Protein AF-A0A3A5W9V5-F1 (afdb_monomer)

Solvent-accessible surface area (backbone atoms only — not comparable to full-atom values): 16110 Å² total; per-residue (Å²): 143,78,86,82,69,85,85,54,72,68,61,56,49,50,54,50,50,52,53,50,52,45,56,50,58,70,30,69,67,41,47,54,50,48,55,53,51,52,18,69,75,34,73,75,43,46,78,46,36,83,62,49,50,58,52,52,51,49,50,52,50,34,34,76,69,66,77,39,84,76,87,82,71,94,77,59,80,76,58,81,74,62,64,97,42,22,36,37,39,31,24,38,58,63,102,56,61,63,37,44,45,32,51,49,28,46,50,57,50,50,38,72,78,35,76,82,50,43,53,33,37,44,24,34,47,87,75,53,66,63,47,49,75,73,69,33,55,74,47,75,48,82,46,66,93,76,44,84,97,58,54,73,64,63,48,24,52,51,44,16,55,55,48,37,53,49,48,62,48,43,59,30,55,32,38,37,37,24,45,92,67,87,51,68,16,52,53,53,23,55,72,70,47,90,51,84,34,31,37,37,38,38,61,80,72,67,60,92,92,58,80,80,58,66,76,67,55,64,71,31,63,34,37,36,35,42,60,77,40,76,86,72,76,80,75,96,64,92,66,90,54,50,73,46,81,41,72,58,66,58,66,69,52,83,87,73,53,68,56,71,69,59,45,27,63,75,71,74,42,63,94,80,64,129

Sequence (274 aa):
MDEEGPRTGPERREAALRRELWRVRNSASFRLGHHVIEAFRRPWRLLVLPFSLPVVMWGIGMELLGRRPRPMSDSMIQLRGGPARCVVLFPTNGVGFGHFTRMYALARRLRKQDPDLEIVFFTTQPTLHLPYAEGFPTYHLAGPKRMQGMDADAWNAMCQEMLTLVLETHRPQSFVFDGAFPYRGMLDALATIDVPQKVWVRRGMFRKGTSVPVDAIGRFDLIVHPGDAVPHAASEVEHGVEELHVPPMLLIDPEEMWARETARRRLGVPQNAR

Nearest PDB structures (foldseek):
  3ot5-assembly6_B-3  TM=6.457E-01  e=2.946E-04  Listeria monocytogenes EGD-e
  7vza-assembly1_F-4  TM=6.860E-01  e=2.455E-03  Streptomyces kasugaensis
  7ya2-assembly1_A  TM=6.270E-01  e=2.613E-03  Staphylococcus aureus subsp. aureus str. Newman
  1vgv-assembly2_C  TM=6.500E-01  e=1.167E-02  Escherichia coli
  3ot5-assembly5_C-2  TM=4.599E-01  e=9.635E-04  Listeria monocytogenes EGD-e

Foldseek 3Di:
DDDPPDDDPVVVVVVVVVVVVVVQCQDLVNVLVVLVVVCVVPVVSVVCCVPVSVVSVVVVVCVVVVNDPRDDDPPDPQPPDAQPAEEEEEFEDDPDCQSVLLSLLVVVVVCVVPVSYQYEYEYLDPPCVVCVVVPHHYHHDNDPVVDPPDDLVNSLCVLLVVVLVVCSHHVHLEYEHEDAADRPSNLVNCSVRPRNAYEYEHAPDDDPPDDHPLVRVVSHQEYEYEPPHDDDDPPPDDSPHHYYYDYHRGNADPVNDDDPVVVCVVVVHDPPDD

Secondary structure (DSSP, 8-state):
----PPPPHHHHHHHHHHHHHHHHHHSHHHHHHHHHHHHHHSHHHHHHHHHHHHHHHHHHHHHHTTSSPPPPPS-S---S---SSEEEEEE---SSSHHHHHHHHHHHHHHHH-TT-EEEEEES-S-THHHHHTT--EEE---GGGSTT--HHHHHHHHHHHHHHHHHHH--SEEEEESSS--HHHHHHHHHS--SEEEEE--S---TT-PPPHHHHTT-SEEEEETTSPPPP--S-----EEEEE----SS-GGGSPPHHHHHHHHT--TT--

Radius of gyration: 23.74 Å; Cα contacts (8 Å, |Δi|>4): 332; chains: 1; bounding box: 45×61×83 Å

pLDDT: mean 79.74, std 16.88, range [36.0, 98.19]

Mean predicted aligned error: 13.9 Å

Structure (mmCIF, N/CA/C/O backbone):
data_AF-A0A3A5W9V5-F1
#
_entry.id   AF-A0A3A5W9V5-F1
#
loop_
_atom_site.group_PDB
_atom_site.id
_atom_site.type_symbol
_atom_site.label_atom_id
_atom_site.label_alt_id
_atom_site.label_comp_id
_atom_site.label_asym_id
_atom_site.label_entity_id
_atom_site.label_seq_id
_atom_site.pdbx_PDB_ins_code
_atom_site.Cartn_x
_atom_site.Cartn_y
_atom_site.Cartn_z
_atom_site.occupancy
_atom_site.B_iso_or_equiv
_atom_site.auth_seq_id
_atom_site.auth_comp_id
_atom_site.auth_asym_id
_atom_site.auth_atom_id
_atom_site.pdbx_PDB_model_num
ATOM 1 N N . MET A 1 1 ? -0.702 -36.150 -2.920 1.00 38.53 1 MET A N 1
ATOM 2 C CA . MET A 1 1 ? 0.247 -36.230 -1.800 1.00 38.53 1 MET A CA 1
ATOM 3 C C . MET A 1 1 ? 1.616 -36.131 -2.432 1.00 38.53 1 MET A C 1
ATOM 5 O O . MET A 1 1 ? 2.147 -37.150 -2.826 1.00 38.53 1 MET A O 1
ATOM 9 N N . ASP A 1 2 ? 2.089 -34.903 -2.624 1.00 36.22 2 ASP A N 1
ATOM 10 C CA . ASP A 1 2 ? 3.469 -34.593 -2.995 1.00 36.22 2 ASP A CA 1
ATOM 11 C C . ASP A 1 2 ? 3.859 -33.410 -2.105 1.00 36.22 2 ASP A C 1
ATOM 13 O O . ASP A 1 2 ? 3.392 -32.286 -2.296 1.00 36.22 2 ASP A O 1
ATOM 17 N N . GLU A 1 3 ? 4.591 -33.706 -1.033 1.00 43.88 3 GLU A N 1
ATOM 18 C CA . GLU A 1 3 ? 5.200 -32.709 -0.156 1.00 43.88 3 GLU A CA 1
ATOM 19 C C . GLU A 1 3 ? 6.396 -32.087 -0.888 1.00 43.88 3 GLU A C 1
ATOM 21 O O . GLU A 1 3 ? 7.481 -32.667 -0.932 1.00 43.88 3 GLU A O 1
ATOM 26 N N . GLU A 1 4 ? 6.229 -30.894 -1.460 1.00 41.53 4 GLU A N 1
ATOM 27 C CA . GLU A 1 4 ? 7.384 -30.072 -1.832 1.00 41.53 4 GLU A CA 1
ATOM 28 C C . GLU A 1 4 ? 8.005 -29.485 -0.554 1.00 41.53 4 GLU A C 1
ATOM 30 O O . GLU A 1 4 ? 7.491 -28.539 0.046 1.00 41.53 4 GLU A O 1
ATOM 35 N N . GLY A 1 5 ? 9.115 -30.086 -0.116 1.00 46.31 5 GLY A N 1
ATOM 36 C CA . GLY A 1 5 ? 9.935 -29.598 0.992 1.00 46.31 5 GLY A CA 1
ATOM 37 C C . GLY A 1 5 ? 10.564 -28.212 0.737 1.00 46.31 5 GLY A C 1
ATOM 38 O O . GLY A 1 5 ? 10.487 -27.658 -0.361 1.00 46.31 5 GLY A O 1
ATOM 39 N N . PRO A 1 6 ? 11.212 -27.610 1.753 1.00 44.03 6 PRO A N 1
ATOM 40 C CA . PRO A 1 6 ? 11.742 -26.253 1.664 1.00 44.03 6 PRO A CA 1
ATOM 41 C C . PRO A 1 6 ? 12.848 -26.136 0.604 1.00 44.03 6 PRO A C 1
ATOM 43 O O . PRO A 1 6 ? 13.910 -26.749 0.714 1.00 44.03 6 PRO A O 1
ATOM 46 N N . ARG A 1 7 ? 12.606 -25.279 -0.395 1.00 43.03 7 ARG A N 1
ATOM 47 C CA . ARG A 1 7 ? 13.518 -24.962 -1.507 1.00 43.03 7 ARG A CA 1
ATOM 48 C C . ARG A 1 7 ? 14.950 -24.678 -1.039 1.00 43.03 7 ARG A C 1
ATOM 50 O O . ARG A 1 7 ? 15.194 -23.753 -0.249 1.00 43.03 7 ARG A O 1
ATOM 57 N N . THR A 1 8 ? 15.896 -25.461 -1.555 1.00 51.53 8 THR A N 1
ATOM 58 C CA . THR A 1 8 ? 17.320 -25.428 -1.183 1.00 51.53 8 THR A CA 1
ATOM 59 C C . THR A 1 8 ? 18.066 -24.230 -1.805 1.00 51.53 8 THR A C 1
ATOM 61 O O . THR A 1 8 ? 17.594 -23.573 -2.733 1.00 51.53 8 THR A O 1
ATOM 64 N N . GLY A 1 9 ? 19.260 -23.904 -1.286 1.00 40.03 9 GLY A N 1
ATOM 65 C CA . GLY A 1 9 ? 20.112 -22.796 -1.764 1.00 40.03 9 GLY A CA 1
ATOM 66 C C . GLY A 1 9 ? 20.381 -22.721 -3.288 1.00 40.03 9 GLY A C 1
ATOM 67 O O . GLY A 1 9 ? 20.415 -21.604 -3.814 1.00 40.03 9 GLY A O 1
ATOM 68 N N . PRO A 1 10 ? 20.526 -23.844 -4.023 1.00 44.47 10 PRO A N 1
ATOM 69 C CA . PRO A 1 10 ? 20.660 -23.862 -5.484 1.00 44.47 10 PRO A CA 1
ATOM 70 C C . PRO A 1 10 ? 19.482 -23.224 -6.234 1.00 44.47 10 PRO A C 1
ATOM 72 O O . PRO A 1 10 ? 19.707 -22.446 -7.158 1.00 44.47 10 PRO A O 1
ATOM 75 N N . GLU A 1 11 ? 18.244 -23.450 -5.791 1.00 47.28 11 GLU A N 1
ATOM 76 C CA . GLU A 1 11 ? 17.038 -22.892 -6.428 1.00 47.28 11 GLU A CA 1
ATOM 77 C C . GLU A 1 11 ? 16.933 -21.374 -6.215 1.00 47.28 11 GLU A C 1
ATOM 79 O O . GLU A 1 11 ? 16.514 -20.622 -7.098 1.00 47.28 11 GLU A O 1
ATOM 84 N N . ARG A 1 12 ? 17.404 -20.881 -5.060 1.00 45.50 12 ARG A N 1
ATOM 85 C CA . ARG A 1 12 ? 17.505 -19.436 -4.785 1.00 45.50 12 ARG A CA 1
ATOM 86 C C . ARG A 1 12 ? 18.578 -18.767 -5.644 1.00 45.50 12 ARG A C 1
ATOM 88 O O . ARG A 1 12 ? 18.390 -17.632 -6.088 1.00 45.50 12 ARG A O 1
ATOM 95 N N . ARG A 1 13 ? 19.688 -19.469 -5.901 1.00 45.69 13 ARG A N 1
ATOM 96 C CA . ARG A 1 13 ? 20.756 -19.017 -6.802 1.00 45.69 13 ARG A CA 1
ATOM 97 C C . ARG A 1 13 ? 20.277 -18.993 -8.249 1.00 45.69 13 ARG A C 1
ATOM 99 O O . ARG A 1 13 ? 20.561 -18.031 -8.952 1.00 45.69 13 ARG A O 1
ATOM 106 N N . GLU A 1 14 ? 19.499 -19.982 -8.673 1.00 54.78 14 GLU A N 1
ATOM 107 C CA . GLU A 1 14 ? 18.895 -20.003 -10.004 1.00 54.78 14 GLU A CA 1
ATOM 108 C C . GLU A 1 14 ? 17.916 -18.836 -10.206 1.00 54.78 14 GLU A C 1
ATOM 110 O O . GLU A 1 14 ? 17.987 -18.137 -11.216 1.00 54.78 14 GLU A O 1
ATOM 115 N N . ALA A 1 15 ? 17.066 -18.547 -9.217 1.00 51.88 15 ALA A N 1
ATOM 116 C CA . ALA A 1 15 ? 16.175 -17.388 -9.262 1.00 51.88 15 ALA A CA 1
ATOM 117 C C . ALA A 1 15 ? 16.946 -16.052 -9.308 1.00 51.88 15 ALA A C 1
ATOM 119 O O . ALA A 1 15 ? 16.584 -15.143 -10.058 1.00 51.88 15 ALA A O 1
ATOM 120 N N . ALA A 1 16 ? 18.041 -15.923 -8.549 1.00 53.03 16 ALA A N 1
ATOM 121 C CA . ALA A 1 16 ? 18.917 -14.750 -8.604 1.00 53.03 16 ALA A CA 1
ATOM 122 C C . ALA A 1 16 ? 19.601 -14.593 -9.975 1.00 53.03 16 ALA A C 1
ATOM 124 O O . ALA A 1 16 ? 19.571 -13.505 -10.549 1.00 53.03 16 ALA A O 1
ATOM 125 N N . LEU A 1 17 ? 20.125 -15.686 -10.536 1.00 62.09 17 LEU A N 1
ATOM 126 C CA . LEU A 1 17 ? 20.750 -15.709 -11.861 1.00 62.09 17 LEU A CA 1
ATOM 127 C C . LEU A 1 17 ? 19.747 -15.382 -12.974 1.00 62.09 17 LEU A C 1
ATOM 129 O O . LEU A 1 17 ? 20.077 -14.646 -13.900 1.00 62.09 17 LEU A O 1
ATOM 133 N N . ARG A 1 18 ? 18.499 -15.854 -12.873 1.00 61.16 18 ARG A N 1
ATOM 134 C CA . ARG A 1 18 ? 17.431 -15.512 -13.827 1.00 61.16 18 ARG A CA 1
ATOM 135 C C . ARG A 1 18 ? 17.077 -14.017 -13.789 1.00 61.16 18 ARG A C 1
ATOM 137 O O . ARG A 1 18 ? 16.856 -13.432 -14.847 1.00 61.16 18 ARG A O 1
ATOM 144 N N . ARG A 1 19 ? 17.113 -13.373 -12.613 1.00 58.25 19 ARG A N 1
ATOM 145 C CA . ARG A 1 19 ? 16.934 -11.909 -12.468 1.00 58.25 19 ARG A CA 1
ATOM 146 C C . ARG A 1 19 ? 18.102 -11.100 -13.031 1.00 58.25 19 ARG A C 1
ATOM 148 O O . ARG A 1 19 ? 17.894 -10.056 -13.647 1.00 58.25 19 ARG A O 1
ATOM 155 N N . GLU A 1 20 ? 19.335 -11.566 -12.849 1.00 64.06 20 GLU A N 1
ATOM 156 C CA . GLU A 1 20 ? 20.503 -10.932 -13.475 1.00 64.06 20 GLU A CA 1
ATOM 157 C C . GLU A 1 20 ? 20.482 -11.078 -14.994 1.00 64.06 20 GLU A C 1
ATOM 159 O O . GLU A 1 20 ? 20.649 -10.088 -15.704 1.00 64.06 20 GLU A O 1
ATOM 164 N N . LEU A 1 21 ? 20.166 -12.272 -15.500 1.00 69.31 21 LEU A N 1
ATOM 165 C CA . LEU A 1 21 ? 19.967 -12.501 -16.929 1.00 69.31 21 LEU A CA 1
ATOM 166 C C . LEU A 1 21 ? 18.862 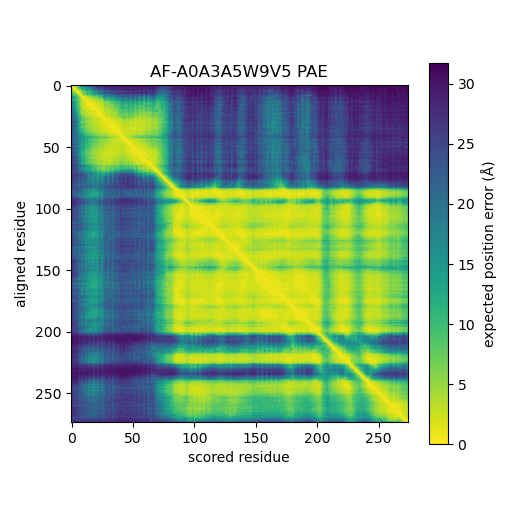-11.608 -17.500 1.00 69.31 21 LEU A C 1
ATOM 168 O O . LEU A 1 21 ? 18.994 -11.146 -18.629 1.00 69.31 21 LEU A O 1
ATOM 172 N N . TRP A 1 22 ? 17.806 -11.318 -16.737 1.00 65.00 22 TRP A N 1
ATOM 173 C CA . TRP A 1 22 ? 16.774 -10.360 -17.138 1.00 65.00 22 TRP A CA 1
ATOM 174 C C . TRP A 1 22 ? 17.310 -8.928 -17.234 1.00 65.00 22 TRP A C 1
ATOM 176 O O . TRP A 1 22 ? 17.152 -8.300 -18.282 1.00 65.00 22 TRP A O 1
ATOM 186 N N . ARG A 1 23 ? 18.001 -8.427 -16.196 1.00 64.06 23 ARG A N 1
ATOM 187 C CA . ARG A 1 23 ? 18.606 -7.079 -16.218 1.00 64.06 23 ARG A CA 1
ATOM 188 C C . ARG A 1 23 ? 19.556 -6.920 -17.401 1.00 64.06 23 ARG A C 1
ATOM 190 O O . ARG A 1 23 ? 19.532 -5.896 -18.079 1.00 64.06 23 ARG A O 1
ATOM 197 N N . VAL A 1 24 ? 20.338 -7.959 -17.688 1.00 75.75 24 VAL A N 1
ATOM 198 C CA . VAL A 1 24 ? 21.223 -7.995 -18.853 1.00 75.75 24 VAL A CA 1
ATOM 199 C C . VAL A 1 24 ? 20.411 -7.996 -20.147 1.00 75.75 24 VAL A C 1
ATOM 201 O O . VAL A 1 24 ? 20.666 -7.154 -21.000 1.00 75.75 24 VAL A O 1
ATOM 204 N N . ARG A 1 25 ? 19.397 -8.858 -20.292 1.00 70.69 25 ARG A N 1
ATOM 205 C CA . ARG A 1 25 ? 18.587 -8.968 -21.521 1.00 70.69 25 ARG A CA 1
ATOM 206 C C . ARG A 1 25 ? 17.763 -7.720 -21.841 1.00 70.69 25 ARG A C 1
ATOM 208 O O . ARG A 1 25 ? 17.545 -7.422 -23.012 1.00 70.69 25 ARG A O 1
ATOM 215 N N . ASN A 1 26 ? 17.346 -6.980 -20.821 1.00 68.56 26 ASN A N 1
ATOM 216 C CA . ASN A 1 26 ? 16.587 -5.740 -20.977 1.00 68.56 26 ASN A CA 1
ATOM 217 C C . ASN A 1 26 ? 17.452 -4.481 -21.003 1.00 68.56 26 ASN A C 1
ATOM 219 O O . ASN A 1 26 ? 16.929 -3.385 -21.217 1.00 68.56 26 ASN A O 1
ATOM 223 N N . SER A 1 27 ? 18.767 -4.618 -20.833 1.00 79.19 27 SER A N 1
ATOM 224 C CA . SER A 1 27 ? 19.685 -3.503 -21.027 1.00 79.19 27 SER A CA 1
ATOM 225 C C . SER A 1 27 ? 19.630 -2.998 -22.473 1.00 79.19 27 SER A C 1
ATOM 227 O O . SER A 1 27 ? 19.456 -3.765 -23.426 1.00 79.19 27 SER A O 1
ATOM 229 N N . ALA A 1 28 ? 19.797 -1.686 -22.640 1.00 79.75 28 ALA A N 1
ATOM 230 C CA . ALA A 1 28 ? 19.842 -1.049 -23.954 1.00 79.75 28 ALA A CA 1
ATOM 231 C C . ALA A 1 28 ? 20.907 -1.692 -24.858 1.00 79.75 28 ALA A C 1
ATOM 233 O O . ALA A 1 28 ? 20.645 -1.983 -26.023 1.00 79.75 28 ALA A O 1
ATOM 234 N N . SER A 1 29 ? 22.082 -1.982 -24.297 1.00 82.88 29 SER A N 1
ATOM 235 C CA . SER A 1 29 ? 23.204 -2.612 -24.993 1.00 82.88 29 SER A CA 1
ATOM 236 C C . SER A 1 29 ? 22.874 -4.020 -25.481 1.00 82.88 29 SER A C 1
ATOM 238 O O . SER A 1 29 ? 23.145 -4.333 -26.639 1.00 82.88 29 SER A O 1
ATOM 240 N N . PHE A 1 30 ? 22.241 -4.858 -24.654 1.00 84.06 30 PHE A N 1
ATOM 241 C CA . PHE A 1 30 ? 21.838 -6.197 -25.082 1.00 84.06 30 PHE A CA 1
ATOM 242 C C . PHE A 1 30 ? 20.749 -6.152 -26.150 1.00 84.06 30 PHE A C 1
ATOM 244 O O . PHE A 1 30 ? 20.846 -6.877 -27.133 1.00 84.06 30 PHE A O 1
ATOM 251 N N . ARG A 1 31 ? 19.729 -5.297 -26.002 1.00 83.00 31 ARG A N 1
ATOM 252 C CA . ARG A 1 31 ? 18.643 -5.183 -26.992 1.00 83.00 31 ARG A CA 1
ATOM 253 C C . ARG A 1 31 ? 19.153 -4.705 -28.348 1.00 83.00 31 ARG A C 1
ATOM 255 O O . ARG A 1 31 ? 18.784 -5.279 -29.370 1.00 83.00 31 ARG A O 1
ATOM 262 N N . LEU A 1 32 ? 20.032 -3.703 -28.357 1.00 87.50 32 LEU A N 1
ATOM 263 C CA . LEU A 1 32 ? 20.681 -3.216 -29.576 1.00 87.50 32 LEU A CA 1
ATOM 264 C C . LEU A 1 32 ? 21.597 -4.280 -30.185 1.00 87.50 32 LEU A C 1
ATOM 266 O O . LEU A 1 32 ? 21.489 -4.574 -31.374 1.00 87.50 32 LEU A O 1
ATOM 270 N N . GLY A 1 33 ? 22.445 -4.908 -29.366 1.00 85.44 33 GLY A N 1
ATOM 271 C CA . GLY A 1 33 ? 23.341 -5.975 -29.806 1.00 85.44 33 GLY A CA 1
ATOM 272 C C . GLY A 1 33 ? 22.582 -7.170 -30.380 1.00 85.44 33 GLY A C 1
ATOM 273 O O . GLY A 1 33 ? 22.904 -7.644 -31.464 1.00 85.44 33 GLY A O 1
ATOM 274 N N . HIS A 1 34 ? 21.518 -7.610 -29.708 1.00 86.50 34 HIS A N 1
ATOM 275 C CA . HIS A 1 34 ? 20.648 -8.684 -30.173 1.00 86.50 34 HIS A CA 1
ATOM 276 C C . HIS A 1 34 ? 19.971 -8.330 -31.503 1.00 86.50 34 HIS A C 1
ATOM 278 O O . HIS A 1 34 ? 19.915 -9.174 -32.393 1.00 86.50 34 HIS A O 1
ATOM 284 N N . HIS A 1 35 ? 19.496 -7.091 -31.676 1.00 86.06 35 HIS A N 1
ATOM 285 C CA . HIS A 1 35 ? 18.882 -6.643 -32.933 1.00 86.06 35 HIS A CA 1
ATOM 286 C C . HIS A 1 35 ? 19.864 -6.702 -34.110 1.00 86.06 35 HIS A C 1
ATOM 288 O O . HIS A 1 35 ? 19.513 -7.183 -35.187 1.00 86.06 35 HIS A O 1
ATOM 294 N N . VAL A 1 36 ? 21.116 -6.291 -33.884 1.00 88.06 36 VAL A N 1
ATOM 295 C CA . VAL A 1 36 ? 22.190 -6.391 -34.882 1.00 88.06 36 VAL A CA 1
ATOM 296 C C . VAL A 1 36 ? 22.528 -7.856 -35.174 1.00 88.06 36 VAL A C 1
ATOM 298 O O . VA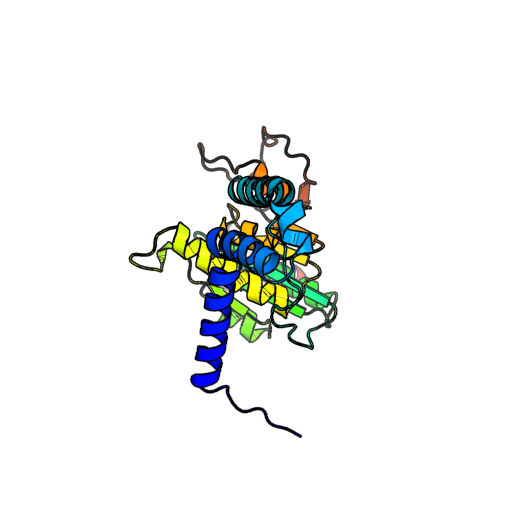L A 1 36 ? 22.518 -8.267 -36.332 1.00 88.06 36 VAL A O 1
ATOM 301 N N . ILE A 1 37 ? 22.761 -8.675 -34.146 1.00 88.31 37 ILE A N 1
ATOM 302 C CA . ILE A 1 37 ? 23.113 -10.098 -34.297 1.00 88.31 37 ILE A CA 1
ATOM 303 C C . ILE A 1 37 ? 22.016 -10.872 -35.041 1.00 88.31 37 ILE A C 1
ATOM 305 O O . ILE A 1 37 ? 22.306 -11.676 -35.926 1.00 88.31 37 ILE A O 1
ATOM 309 N N . GLU A 1 38 ? 20.749 -10.622 -34.721 1.00 85.88 38 GLU A N 1
ATOM 310 C CA . GLU A 1 38 ? 19.616 -11.288 -35.363 1.00 85.88 38 GLU A CA 1
ATOM 311 C C . GLU A 1 38 ? 19.461 -10.862 -36.836 1.00 85.88 38 GLU A C 1
ATOM 313 O O . GLU A 1 38 ? 19.008 -11.654 -37.666 1.00 85.88 38 GLU A O 1
ATOM 318 N N . ALA A 1 39 ? 19.882 -9.640 -37.185 1.00 86.25 39 ALA A N 1
ATOM 319 C CA . ALA A 1 39 ? 19.960 -9.195 -38.574 1.00 86.25 39 ALA A CA 1
ATOM 320 C C . ALA A 1 39 ? 21.084 -9.888 -39.357 1.00 86.25 39 ALA A C 1
ATOM 322 O O . ALA A 1 39 ? 20.898 -10.196 -40.531 1.00 86.25 39 ALA A O 1
ATOM 323 N N . PHE A 1 40 ? 22.203 -10.214 -38.705 1.00 87.25 40 PHE A N 1
ATOM 324 C CA . PHE A 1 40 ? 23.258 -11.041 -39.301 1.00 87.25 40 PHE A CA 1
ATOM 325 C C . PHE A 1 40 ? 22.849 -12.513 -39.449 1.00 87.25 40 PHE A C 1
ATOM 327 O O . PHE A 1 40 ? 23.230 -13.160 -40.420 1.00 87.25 40 PHE A O 1
ATOM 334 N N . ARG A 1 41 ? 22.035 -13.049 -38.528 1.00 87.25 41 ARG A N 1
ATOM 335 C CA . ARG A 1 41 ? 21.508 -14.424 -38.630 1.00 87.25 41 ARG A CA 1
ATOM 3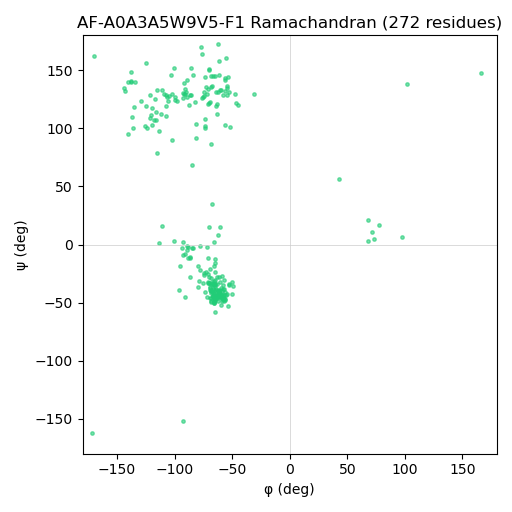36 C C . ARG A 1 41 ? 20.458 -14.602 -39.727 1.00 87.25 41 ARG A C 1
ATOM 338 O O . ARG A 1 41 ? 20.270 -15.717 -40.203 1.00 87.25 41 ARG A O 1
ATOM 345 N N . ARG A 1 42 ? 19.744 -13.538 -40.108 1.00 87.88 42 ARG A N 1
ATOM 346 C CA . ARG A 1 42 ? 18.664 -13.575 -41.107 1.00 87.88 42 ARG A CA 1
ATOM 347 C C . ARG A 1 42 ? 18.956 -12.570 -42.228 1.00 87.88 42 ARG A C 1
ATOM 349 O O . ARG A 1 42 ? 18.646 -11.393 -42.051 1.00 87.88 42 ARG A O 1
ATOM 356 N N . PRO A 1 43 ? 19.470 -13.006 -43.394 1.00 82.50 43 PRO A N 1
ATOM 357 C CA . PRO A 1 43 ? 19.997 -12.116 -44.437 1.00 82.50 43 PRO A CA 1
ATOM 358 C C . PRO A 1 43 ? 19.037 -11.005 -44.890 1.00 82.50 43 PRO A C 1
ATOM 360 O O . PRO A 1 43 ? 19.459 -9.888 -45.168 1.00 82.50 43 PRO A O 1
ATOM 363 N N . TRP A 1 44 ? 17.727 -11.268 -44.905 1.00 86.38 44 TRP A N 1
ATOM 364 C CA . TRP A 1 44 ? 16.715 -10.272 -45.277 1.00 86.38 44 TRP A CA 1
ATOM 365 C C . TRP A 1 44 ? 16.543 -9.148 -44.244 1.00 86.38 44 TRP A C 1
ATOM 367 O O . TRP A 1 44 ? 16.182 -8.030 -44.603 1.00 86.38 44 TRP A O 1
ATOM 377 N N . ARG A 1 45 ? 16.810 -9.408 -42.957 1.00 85.19 45 ARG A N 1
ATOM 378 C CA . ARG A 1 45 ? 16.756 -8.382 -41.904 1.00 85.19 45 ARG A CA 1
ATOM 379 C C . ARG A 1 45 ? 17.930 -7.414 -41.996 1.00 85.19 45 ARG A C 1
ATOM 381 O O . ARG A 1 45 ? 17.785 -6.277 -41.560 1.00 85.19 45 ARG A O 1
ATOM 388 N N . LEU A 1 46 ? 19.042 -7.825 -42.606 1.00 87.69 46 LEU A N 1
ATOM 389 C CA . LEU A 1 46 ? 20.194 -6.962 -42.866 1.00 87.69 46 LEU A CA 1
ATOM 390 C C . LEU A 1 46 ? 19.825 -5.791 -43.793 1.00 87.69 46 LEU A C 1
ATOM 392 O O . LEU A 1 46 ? 20.230 -4.661 -43.540 1.00 87.69 46 LEU A O 1
ATOM 396 N N . LEU A 1 47 ? 18.984 -6.039 -44.804 1.00 88.38 47 LEU A N 1
ATOM 397 C CA . LEU A 1 47 ? 18.493 -5.007 -45.729 1.00 88.38 47 LEU A CA 1
ATOM 398 C C . LEU A 1 47 ? 17.607 -3.962 -45.030 1.00 88.38 47 LEU A C 1
ATOM 400 O O . LEU A 1 47 ? 17.603 -2.794 -45.405 1.00 88.38 47 LEU A O 1
ATOM 404 N N . VAL A 1 48 ? 16.877 -4.373 -43.989 1.00 90.75 48 VAL A N 1
ATOM 405 C CA . VAL A 1 48 ? 15.974 -3.506 -43.207 1.00 90.75 48 VAL A CA 1
ATOM 406 C C . VAL A 1 48 ? 16.683 -2.906 -41.981 1.00 90.75 48 VAL A C 1
ATOM 408 O O . VAL A 1 48 ? 16.147 -2.019 -41.313 1.00 90.75 48 VAL A O 1
ATOM 411 N N . LEU A 1 49 ? 17.903 -3.349 -41.659 1.00 89.94 49 LEU A N 1
ATOM 412 C CA . LEU A 1 49 ? 18.672 -2.877 -40.505 1.00 89.94 49 LEU A CA 1
ATOM 413 C C . LEU A 1 49 ? 18.873 -1.347 -40.489 1.00 89.94 49 LEU A C 1
ATOM 415 O O . LEU A 1 49 ? 18.634 -0.768 -39.427 1.00 89.94 49 LEU A O 1
ATOM 419 N N . PRO A 1 50 ? 19.205 -0.666 -41.611 1.00 90.31 50 PRO A N 1
ATOM 420 C CA . PRO A 1 50 ? 19.395 0.789 -41.625 1.00 90.31 50 PRO A CA 1
ATOM 421 C C . PRO A 1 50 ? 18.161 1.574 -41.169 1.00 90.31 50 PRO A C 1
ATOM 423 O O . PRO A 1 50 ? 18.294 2.665 -40.627 1.00 90.31 50 PRO A O 1
ATOM 426 N N . PHE A 1 51 ? 16.965 1.007 -41.347 1.00 91.88 51 PHE A N 1
ATOM 427 C CA . PHE A 1 51 ? 15.700 1.627 -40.953 1.00 91.88 51 PHE A CA 1
ATOM 428 C C . PHE A 1 51 ? 15.217 1.144 -39.584 1.00 91.88 51 PHE A C 1
ATOM 430 O O . PHE A 1 51 ? 14.716 1.928 -38.781 1.00 91.88 51 PHE A O 1
ATOM 437 N N . SER A 1 52 ? 15.389 -0.143 -39.281 1.00 89.00 52 SER A N 1
ATOM 438 C CA . SER A 1 52 ? 14.921 -0.724 -38.019 1.00 89.00 52 SER A CA 1
ATOM 439 C C . SER A 1 52 ? 15.801 -0.359 -36.821 1.00 89.00 52 SER A C 1
ATOM 441 O O . SER A 1 52 ? 15.277 -0.187 -35.722 1.00 89.00 52 SER A O 1
ATOM 443 N N . LEU A 1 53 ? 17.116 -0.195 -37.005 1.00 90.69 53 LEU A N 1
ATOM 444 C CA . LEU A 1 53 ? 18.034 0.144 -35.916 1.00 90.69 53 LEU A CA 1
ATOM 445 C C . LEU A 1 53 ? 17.760 1.546 -35.327 1.00 90.69 53 LEU A C 1
ATOM 447 O O . LEU A 1 53 ? 17.641 1.633 -34.103 1.00 90.69 53 LEU A O 1
ATOM 451 N N . PRO A 1 54 ? 17.566 2.621 -36.125 1.00 92.19 54 PRO A N 1
ATOM 452 C CA . PRO A 1 54 ? 17.139 3.921 -35.600 1.00 92.19 54 PRO A CA 1
ATOM 453 C C . PRO A 1 54 ? 15.807 3.867 -34.844 1.00 92.19 54 PRO A C 1
ATOM 455 O O . PRO A 1 54 ? 15.667 4.511 -33.808 1.00 92.19 54 PRO A O 1
ATOM 458 N N . VAL A 1 55 ? 14.843 3.068 -35.314 1.00 88.69 55 VAL A N 1
ATOM 459 C CA . VAL A 1 55 ? 13.538 2.909 -34.648 1.00 88.69 55 VAL A CA 1
ATOM 460 C C . VAL A 1 55 ? 13.693 2.253 -33.274 1.00 88.69 55 VAL A C 1
ATOM 462 O O . VAL A 1 55 ? 13.096 2.714 -32.300 1.00 88.69 55 VAL A O 1
ATOM 465 N N . VAL A 1 56 ? 14.521 1.209 -33.168 1.00 86.50 56 VAL A N 1
ATOM 466 C CA . VAL A 1 56 ? 14.814 0.541 -31.889 1.00 86.50 56 VAL A CA 1
ATOM 467 C C . VAL A 1 56 ? 15.583 1.472 -30.946 1.00 86.50 56 VAL A C 1
ATOM 469 O O . VAL A 1 56 ? 15.212 1.587 -29.779 1.00 86.50 56 VAL A O 1
ATOM 472 N N . MET A 1 57 ? 16.596 2.185 -31.449 1.00 88.94 57 MET A N 1
ATOM 473 C CA . MET A 1 57 ? 17.350 3.201 -30.700 1.00 88.94 57 MET A CA 1
ATOM 474 C C . MET A 1 57 ? 16.435 4.298 -30.147 1.00 88.94 57 MET A C 1
ATOM 476 O O . MET A 1 57 ? 16.528 4.650 -28.974 1.00 88.94 57 MET A O 1
ATOM 480 N N . TRP A 1 58 ? 15.520 4.804 -30.975 1.00 89.06 58 TRP A N 1
ATOM 481 C CA . TRP A 1 58 ? 14.544 5.812 -30.576 1.00 89.06 58 TRP A CA 1
ATOM 482 C C . TRP A 1 58 ? 13.573 5.281 -29.522 1.00 89.06 58 TRP A C 1
ATOM 484 O O . TRP A 1 58 ? 13.317 5.953 -28.527 1.00 89.06 58 TRP A O 1
ATOM 494 N N . GLY A 1 59 ? 13.061 4.060 -29.702 1.00 84.69 59 GLY A N 1
ATOM 495 C CA . GLY A 1 59 ? 12.205 3.399 -28.717 1.00 84.69 59 GLY A CA 1
ATOM 496 C C . GLY A 1 59 ? 12.889 3.281 -27.356 1.00 84.69 59 GLY A C 1
ATOM 497 O O . GLY A 1 59 ? 12.326 3.717 -26.356 1.00 84.69 59 GLY A O 1
ATOM 498 N N . ILE A 1 60 ? 14.133 2.795 -27.336 1.00 83.38 60 ILE A N 1
ATOM 499 C CA . ILE A 1 60 ? 14.952 2.696 -26.122 1.00 83.38 60 ILE A CA 1
ATOM 500 C C . ILE A 1 60 ? 15.211 4.086 -25.522 1.00 83.38 60 ILE A C 1
ATOM 502 O O . ILE A 1 60 ? 15.061 4.266 -24.318 1.00 83.38 60 ILE A O 1
ATOM 506 N N . GLY A 1 61 ? 15.535 5.094 -26.337 1.00 84.75 61 GLY A N 1
ATOM 507 C CA . GLY A 1 61 ? 15.714 6.472 -25.869 1.00 84.75 61 GLY A CA 1
ATOM 508 C C . GLY A 1 61 ? 14.455 7.038 -25.207 1.00 84.75 61 GLY A C 1
ATOM 509 O O . GLY A 1 61 ? 14.528 7.626 -24.131 1.00 84.75 61 GLY A O 1
ATOM 510 N N . MET A 1 62 ? 13.285 6.795 -25.798 1.00 83.12 62 MET A N 1
ATOM 511 C CA . MET A 1 62 ? 11.991 7.197 -25.241 1.00 83.12 62 MET A CA 1
ATOM 512 C C . MET A 1 62 ? 11.636 6.435 -23.956 1.00 83.12 62 MET A C 1
ATOM 514 O O . MET A 1 62 ? 11.001 7.013 -23.075 1.00 83.12 62 MET A O 1
ATOM 518 N N . GLU A 1 63 ? 12.061 5.176 -23.821 1.00 81.56 63 GLU A N 1
ATOM 519 C CA . GLU A 1 63 ? 11.954 4.409 -22.573 1.00 81.56 63 GLU A CA 1
ATOM 520 C C . GLU A 1 63 ? 12.875 4.975 -21.475 1.00 81.56 63 GLU A C 1
ATOM 522 O O . GLU A 1 63 ? 12.449 5.099 -20.328 1.00 81.56 63 GLU A O 1
ATOM 527 N N . LEU A 1 64 ? 14.117 5.365 -21.801 1.00 74.62 64 LEU A N 1
ATOM 528 C CA . LEU A 1 64 ? 15.039 6.006 -20.845 1.00 74.62 64 LEU A CA 1
ATOM 529 C C . LEU A 1 64 ? 14.549 7.393 -20.405 1.00 74.62 64 LEU A C 1
ATOM 531 O O . LEU A 1 64 ? 14.737 7.772 -19.254 1.00 74.62 64 LEU A O 1
ATOM 535 N N . LEU A 1 65 ? 13.895 8.126 -21.307 1.00 80.31 65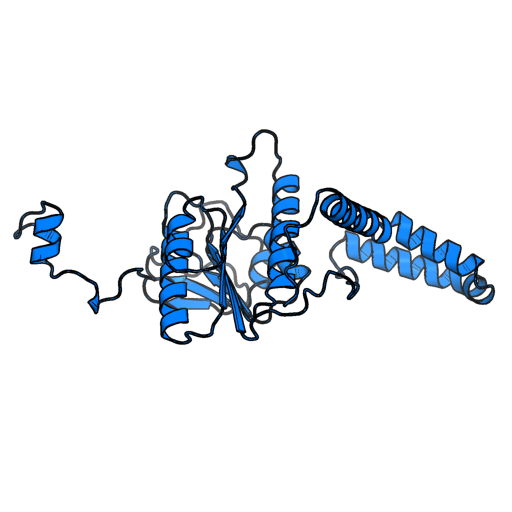 LEU A N 1
ATOM 536 C CA . LEU A 1 65 ? 13.252 9.413 -21.029 1.00 80.31 65 LEU A CA 1
ATOM 537 C C . LEU A 1 65 ? 11.894 9.270 -20.315 1.00 80.31 65 LEU A C 1
ATOM 539 O O . LEU A 1 65 ? 11.244 10.278 -20.048 1.00 80.31 65 LEU A O 1
ATOM 543 N N . GLY A 1 66 ? 11.431 8.041 -20.048 1.00 69.56 66 GLY A N 1
ATOM 544 C CA . GLY A 1 66 ? 10.169 7.769 -19.352 1.00 69.56 66 GLY A CA 1
ATOM 545 C C . GLY A 1 66 ? 8.901 8.072 -20.159 1.00 69.56 66 GLY A C 1
ATOM 546 O O . GLY A 1 66 ? 7.805 8.055 -19.609 1.00 69.56 66 GLY A O 1
ATOM 547 N N . ARG A 1 67 ? 9.023 8.338 -21.465 1.00 73.25 67 ARG A N 1
ATOM 548 C CA . ARG A 1 67 ? 7.897 8.658 -22.362 1.00 73.25 67 ARG A CA 1
ATOM 549 C C . ARG A 1 67 ? 7.224 7.421 -22.962 1.00 73.25 67 ARG A C 1
ATOM 551 O O . ARG A 1 67 ? 6.166 7.543 -23.573 1.00 73.25 67 ARG A O 1
ATOM 558 N N . ARG A 1 68 ? 7.833 6.239 -22.827 1.00 70.06 68 ARG A N 1
ATOM 559 C CA . ARG A 1 68 ? 7.243 4.942 -23.194 1.00 70.06 68 ARG A CA 1
ATOM 560 C C . ARG A 1 68 ? 7.474 3.897 -22.096 1.00 70.06 68 ARG A C 1
ATOM 562 O O . ARG A 1 68 ? 8.576 3.857 -21.549 1.00 70.06 68 ARG A O 1
ATOM 569 N N . PRO A 1 69 ? 6.477 3.042 -21.797 1.00 58.94 69 PRO A N 1
ATOM 570 C CA . PRO A 1 69 ? 6.653 1.924 -20.877 1.00 58.94 69 PRO A CA 1
ATOM 571 C C . PRO A 1 69 ? 7.589 0.873 -21.489 1.00 58.94 69 PRO A C 1
ATOM 573 O O . PRO A 1 69 ? 7.584 0.652 -22.702 1.00 58.94 69 PRO A O 1
ATOM 576 N N . ARG A 1 70 ? 8.405 0.225 -20.651 1.00 61.75 70 ARG A N 1
ATOM 577 C CA . ARG A 1 70 ? 9.282 -0.868 -21.092 1.00 61.75 70 ARG A CA 1
ATOM 578 C C . ARG A 1 70 ? 8.428 -2.084 -21.478 1.00 61.75 70 ARG A C 1
ATOM 580 O O . ARG A 1 70 ? 7.515 -2.418 -20.726 1.00 61.75 70 ARG A O 1
ATOM 587 N N . PRO A 1 71 ? 8.707 -2.762 -22.606 1.00 54.50 71 PRO A N 1
ATOM 588 C CA . PRO A 1 71 ? 7.956 -3.951 -22.994 1.00 54.50 71 PRO A CA 1
ATOM 589 C C . PRO A 1 71 ? 8.140 -5.062 -21.950 1.00 54.50 71 PRO A C 1
ATOM 591 O O . PRO A 1 71 ? 9.263 -5.491 -21.675 1.00 54.50 71 PRO A O 1
ATOM 594 N N . MET A 1 72 ? 7.030 -5.515 -21.367 1.00 51.94 72 MET A N 1
ATOM 595 C CA . MET A 1 72 ? 6.994 -6.614 -20.404 1.00 51.94 72 MET A CA 1
ATOM 596 C C . MET A 1 72 ? 6.902 -7.948 -21.158 1.00 51.94 72 MET A C 1
ATOM 598 O O . MET A 1 72 ? 6.065 -8.106 -22.043 1.00 51.94 72 MET A O 1
ATOM 602 N N . SER A 1 73 ? 7.779 -8.904 -20.837 1.00 44.31 73 SER A N 1
ATOM 603 C CA . SER A 1 73 ? 7.641 -10.294 -21.291 1.00 44.31 73 SER A CA 1
ATOM 604 C C . SER A 1 73 ? 6.880 -11.078 -20.231 1.00 44.31 73 SER A C 1
ATOM 606 O O . SER A 1 73 ? 7.277 -11.066 -19.068 1.00 44.31 73 SER A O 1
ATOM 608 N N . ASP A 1 74 ? 5.861 -11.808 -20.676 1.00 41.38 74 ASP A N 1
ATOM 609 C CA . ASP A 1 74 ? 4.906 -12.674 -19.957 1.00 41.38 74 ASP A CA 1
ATOM 610 C C . ASP A 1 74 ? 5.546 -13.866 -19.197 1.00 41.38 74 ASP A C 1
ATOM 612 O O . ASP A 1 74 ? 4.901 -14.845 -18.835 1.00 41.38 74 ASP A O 1
ATOM 616 N N . SER A 1 75 ? 6.865 -13.825 -18.998 1.00 39.44 75 SER A N 1
ATOM 617 C CA . SER A 1 75 ? 7.690 -14.914 -18.475 1.00 39.44 75 SER A CA 1
ATOM 618 C C . SER A 1 75 ? 8.240 -14.641 -17.074 1.00 39.44 75 SER A C 1
ATOM 620 O O . SER A 1 75 ? 9.203 -15.296 -16.665 1.00 39.44 75 SER A O 1
ATOM 622 N N . MET A 1 76 ? 7.691 -13.662 -16.349 1.00 44.59 76 MET A N 1
ATOM 623 C CA . MET A 1 76 ? 7.864 -13.629 -14.897 1.00 44.59 76 MET A CA 1
ATOM 624 C C . MET A 1 76 ? 7.051 -14.781 -14.304 1.00 44.59 76 MET A C 1
ATOM 626 O O . MET A 1 76 ? 6.114 -15.261 -14.938 1.00 44.59 76 MET A O 1
ATOM 630 N N . ILE A 1 77 ? 7.498 -15.331 -13.176 1.00 46.31 77 ILE A N 1
ATOM 631 C CA . ILE A 1 77 ? 6.956 -16.563 -12.594 1.00 46.31 77 ILE A CA 1
ATOM 632 C C . ILE A 1 77 ? 5.435 -16.403 -12.480 1.00 46.31 77 ILE A C 1
ATOM 634 O O . ILE A 1 77 ? 4.953 -15.754 -11.558 1.00 46.31 77 ILE A O 1
ATOM 638 N N . GLN A 1 78 ? 4.668 -16.994 -13.403 1.00 43.47 78 GLN A N 1
ATOM 639 C CA . GLN A 1 78 ? 3.254 -17.225 -13.170 1.00 43.47 78 GLN A CA 1
ATOM 640 C C . GLN A 1 78 ? 3.220 -18.277 -12.070 1.00 43.47 78 GLN A C 1
ATOM 642 O O . GLN A 1 78 ? 3.231 -19.478 -12.346 1.00 43.47 78 GLN A O 1
ATOM 647 N N . LEU A 1 79 ? 3.274 -17.827 -10.815 1.00 47.69 79 LEU A N 1
ATOM 648 C CA . LEU A 1 79 ? 2.891 -18.647 -9.683 1.00 47.69 79 LEU A CA 1
ATOM 649 C C . LEU A 1 79 ? 1.454 -19.068 -10.001 1.00 47.69 79 LEU A C 1
ATOM 651 O O . LEU A 1 79 ? 0.535 -18.254 -10.038 1.00 47.69 79 LEU A O 1
ATOM 655 N N . ARG A 1 80 ? 1.299 -20.316 -10.448 1.00 39.59 80 ARG A N 1
ATOM 656 C CA . ARG A 1 80 ? -0.006 -20.883 -10.762 1.00 39.59 80 ARG A CA 1
ATOM 657 C C . ARG A 1 80 ? -0.716 -21.085 -9.431 1.00 39.59 80 ARG A C 1
ATOM 659 O O . ARG A 1 80 ? -0.220 -21.832 -8.595 1.00 39.59 80 ARG A O 1
ATOM 666 N N . GLY A 1 81 ? -1.871 -20.448 -9.277 1.00 51.31 81 GLY A N 1
ATOM 667 C CA . GLY A 1 81 ? -2.641 -20.465 -8.036 1.00 51.31 81 GLY A CA 1
ATOM 668 C C . GLY A 1 81 ? -2.468 -19.177 -7.231 1.00 51.31 81 GLY A C 1
ATOM 669 O O . GLY A 1 81 ? -1.379 -18.625 -7.138 1.00 51.31 81 GLY A O 1
ATOM 670 N N . GLY A 1 82 ? -3.588 -18.709 -6.694 1.00 51.09 82 GLY A N 1
ATOM 671 C CA . GLY A 1 82 ? -3.773 -17.463 -5.957 1.00 51.09 82 GLY A CA 1
ATOM 672 C C . GLY A 1 82 ? -5.284 -17.210 -5.847 1.00 51.09 82 GLY A C 1
ATOM 673 O O . GLY A 1 82 ? -6.021 -17.657 -6.736 1.00 51.09 82 GLY A O 1
ATOM 674 N N . PRO A 1 83 ? -5.788 -16.594 -4.771 1.00 56.38 83 PRO A N 1
ATOM 675 C CA . PRO A 1 83 ? -7.211 -16.295 -4.630 1.00 56.38 83 PRO A CA 1
ATOM 676 C C . PRO A 1 83 ? -7.718 -15.458 -5.805 1.00 56.38 83 PRO A C 1
ATOM 678 O O . PRO A 1 83 ? -7.039 -14.554 -6.280 1.00 56.38 83 PRO A O 1
ATOM 681 N N . ALA A 1 84 ? -8.936 -15.737 -6.277 1.00 66.69 84 ALA A N 1
ATOM 682 C CA . ALA A 1 84 ? -9.532 -14.982 -7.382 1.00 66.69 84 ALA A CA 1
ATOM 683 C C . ALA A 1 84 ? -9.798 -13.505 -7.022 1.00 66.69 84 ALA A C 1
ATOM 685 O O . ALA A 1 84 ? -10.046 -12.692 -7.910 1.00 66.69 84 ALA A O 1
ATOM 686 N N . ARG A 1 85 ? -9.788 -13.178 -5.722 1.00 87.44 85 ARG A N 1
ATOM 687 C CA . ARG A 1 85 ? -10.122 -11.870 -5.156 1.00 87.44 85 ARG A CA 1
ATOM 688 C C . ARG A 1 85 ? -9.109 -11.517 -4.074 1.00 87.44 85 ARG A C 1
ATOM 690 O O . ARG A 1 85 ? -9.108 -12.130 -3.008 1.00 87.44 85 ARG A O 1
ATOM 697 N N . CYS A 1 86 ? -8.263 -10.531 -4.352 1.00 93.00 86 CYS A N 1
ATOM 698 C CA . CYS A 1 86 ? -7.201 -10.110 -3.443 1.00 93.00 86 CYS A CA 1
ATOM 699 C C . CYS A 1 86 ? -7.083 -8.583 -3.372 1.00 93.00 86 CYS A C 1
ATOM 701 O O . CYS A 1 86 ? -7.187 -7.890 -4.388 1.00 93.00 86 CYS A O 1
ATOM 703 N N . VAL A 1 87 ? -6.841 -8.054 -2.173 1.00 97.00 87 VAL A N 1
ATOM 704 C CA . VAL A 1 87 ? -6.513 -6.646 -1.925 1.00 97.00 87 VAL A CA 1
ATOM 705 C C . VAL A 1 87 ? -5.162 -6.558 -1.230 1.00 97.00 87 VAL A C 1
ATOM 707 O O . VAL A 1 87 ? -4.946 -7.164 -0.181 1.00 97.00 87 VAL A O 1
ATOM 710 N N . VAL A 1 88 ? -4.266 -5.739 -1.780 1.00 97.88 88 VAL A N 1
ATOM 711 C CA . VAL A 1 88 ? -2.985 -5.419 -1.141 1.00 97.88 88 VAL A CA 1
ATOM 712 C C . VAL A 1 88 ? -3.102 -4.084 -0.411 1.00 97.88 88 VAL A C 1
ATOM 714 O O . VAL A 1 88 ? -3.415 -3.055 -1.010 1.00 97.88 88 VAL A O 1
ATOM 717 N N . LEU A 1 89 ? -2.814 -4.093 0.888 1.00 98.19 89 LEU A N 1
ATOM 718 C CA . LEU A 1 89 ? -2.777 -2.919 1.753 1.00 98.19 89 LEU A CA 1
ATOM 719 C C . LEU A 1 89 ? -1.326 -2.549 2.064 1.00 98.19 89 LEU A C 1
ATOM 721 O O . LEU A 1 89 ? -0.583 -3.346 2.642 1.00 98.19 89 LEU A O 1
ATOM 725 N N . PHE A 1 90 ? -0.938 -1.315 1.749 1.00 97.50 90 PHE A N 1
ATOM 726 C CA . PHE A 1 90 ? 0.379 -0.760 2.035 1.00 97.50 90 PHE A CA 1
ATOM 727 C C . PHE A 1 90 ? 0.331 0.405 3.034 1.00 97.50 90 PHE A C 1
ATOM 729 O O . PHE A 1 90 ? 0.479 1.567 2.648 1.00 97.50 90 PHE A O 1
ATOM 736 N N . PRO A 1 91 ? 0.205 0.122 4.348 1.00 95.50 91 PRO A N 1
ATOM 737 C CA . PRO A 1 91 ? 0.446 1.121 5.380 1.00 95.50 91 PRO A CA 1
ATOM 738 C C . PRO A 1 91 ? 1.943 1.393 5.564 1.00 95.50 91 PRO A C 1
ATOM 740 O O . PRO A 1 91 ? 2.750 0.477 5.767 1.00 95.50 91 PRO A O 1
ATOM 743 N N . THR A 1 92 ? 2.308 2.671 5.576 1.00 92.38 92 THR A N 1
ATOM 744 C CA . THR A 1 92 ? 3.674 3.127 5.867 1.00 92.38 92 THR A CA 1
ATOM 745 C C . THR A 1 92 ? 3.937 3.286 7.364 1.00 92.38 92 THR A C 1
ATOM 747 O O . THR A 1 92 ? 3.044 3.578 8.160 1.00 92.38 92 THR A O 1
ATOM 750 N N . ASN A 1 93 ? 5.195 3.128 7.767 1.00 86.00 93 ASN A N 1
ATOM 751 C CA . ASN A 1 93 ? 5.658 3.453 9.107 1.00 86.00 93 ASN A CA 1
ATOM 752 C C . ASN A 1 93 ? 5.932 4.958 9.215 1.00 86.00 93 ASN A C 1
ATOM 754 O O . ASN A 1 93 ? 6.931 5.463 8.693 1.00 86.00 93 ASN A O 1
ATOM 758 N N . GLY A 1 94 ? 5.009 5.671 9.859 1.00 74.75 94 GLY A N 1
ATOM 759 C CA . GLY A 1 94 ? 5.123 7.100 10.140 1.00 74.75 94 GLY A CA 1
ATOM 760 C C . GLY A 1 94 ? 5.732 7.380 11.517 1.00 74.75 94 GLY A C 1
ATOM 761 O O . GLY A 1 94 ? 6.476 6.585 12.076 1.00 74.75 94 GLY A O 1
ATOM 762 N N . VAL A 1 95 ? 5.373 8.523 12.107 1.00 71.00 95 VAL A N 1
ATOM 763 C CA . VAL A 1 95 ? 5.751 8.884 13.492 1.00 71.00 95 VAL A CA 1
ATOM 764 C C . VAL A 1 95 ? 5.010 8.067 14.565 1.00 71.00 95 VAL A C 1
ATOM 766 O O . VAL A 1 95 ? 5.260 8.238 15.753 1.00 71.00 95 VAL A O 1
ATOM 769 N N . GLY A 1 96 ? 4.096 7.182 14.164 1.00 77.44 96 GLY A N 1
ATOM 770 C CA . GLY A 1 96 ? 3.304 6.348 15.061 1.00 77.44 96 GLY A CA 1
ATOM 771 C C . GLY A 1 96 ? 2.495 5.298 14.301 1.00 77.44 96 GLY A C 1
ATOM 772 O O . GLY A 1 96 ? 2.748 5.022 13.131 1.00 77.44 96 GLY A O 1
ATOM 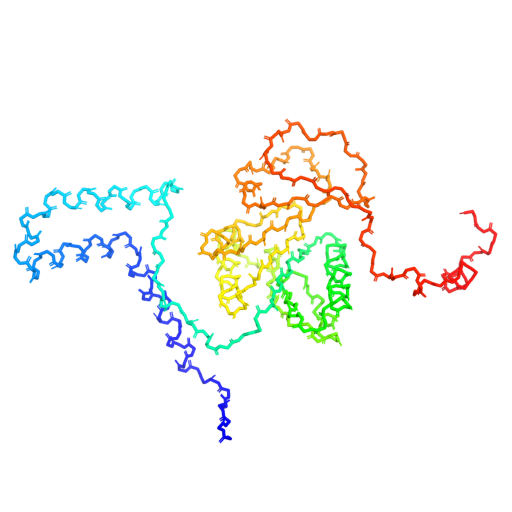773 N N . PHE A 1 97 ? 1.483 4.739 14.964 1.00 84.31 97 PHE A N 1
ATOM 774 C CA . PHE A 1 97 ? 0.696 3.611 14.453 1.00 84.31 97 PHE A CA 1
ATOM 775 C C . PHE A 1 97 ? -0.465 3.976 13.523 1.00 84.31 97 PHE A C 1
ATOM 777 O O . PHE A 1 97 ? -1.108 3.074 13.005 1.00 84.31 97 PHE A O 1
ATOM 784 N N . GLY A 1 98 ? -0.724 5.265 13.280 1.00 87.75 98 GLY A N 1
ATOM 785 C CA . GLY A 1 98 ? -1.945 5.735 12.611 1.00 87.75 98 GLY A CA 1
ATOM 786 C C . GLY A 1 98 ? -2.229 5.086 11.250 1.00 87.75 98 GLY A C 1
ATOM 787 O O . GLY A 1 98 ? -3.315 4.545 11.058 1.00 87.75 98 GLY A O 1
ATOM 788 N N . HIS A 1 99 ? -1.255 5.099 10.329 1.00 91.62 99 HIS A N 1
ATOM 789 C CA . HIS A 1 99 ? -1.399 4.477 9.001 1.00 91.62 99 HIS A CA 1
ATOM 790 C C . HIS A 1 99 ? -1.701 2.978 9.119 1.00 91.62 99 HIS A C 1
ATOM 792 O O . HIS A 1 99 ? -2.637 2.460 8.514 1.00 91.62 99 HIS A O 1
ATOM 798 N N . PHE A 1 100 ? -0.944 2.287 9.975 1.00 92.88 100 PHE A N 1
ATOM 799 C CA . PHE A 1 100 ? -1.131 0.864 10.219 1.00 92.88 100 PHE A CA 1
ATOM 800 C C . PHE A 1 100 ? -2.515 0.560 10.803 1.00 92.88 100 PHE A C 1
ATOM 802 O O . PHE A 1 100 ? -3.227 -0.289 10.278 1.00 92.88 100 PHE A O 1
ATOM 809 N N . THR A 1 101 ? -2.937 1.283 11.843 1.00 92.06 101 THR A N 1
ATOM 810 C CA . THR A 1 101 ? -4.233 1.066 12.498 1.00 92.06 101 THR A CA 1
ATOM 811 C C . THR A 1 101 ? -5.410 1.329 11.572 1.00 92.06 101 THR A C 1
ATOM 813 O O . THR A 1 101 ? -6.404 0.621 11.676 1.00 92.06 101 THR A O 1
ATOM 816 N N . ARG A 1 102 ? -5.307 2.295 10.648 1.00 92.56 102 ARG A N 1
ATOM 817 C CA . ARG A 1 102 ? -6.359 2.548 9.654 1.00 92.56 102 ARG A CA 1
ATOM 818 C C . ARG A 1 102 ? -6.461 1.429 8.630 1.00 92.56 102 ARG A C 1
ATOM 820 O O . ARG A 1 102 ? -7.562 0.963 8.358 1.00 92.56 102 ARG A O 1
ATOM 827 N N . MET A 1 103 ? -5.334 0.968 8.090 1.00 95.19 103 MET A N 1
ATOM 828 C CA . MET A 1 103 ? -5.340 -0.158 7.149 1.00 95.19 103 MET A CA 1
ATOM 829 C C . MET A 1 103 ? -5.770 -1.456 7.824 1.00 95.19 103 MET A C 1
ATOM 831 O O . MET A 1 103 ? -6.496 -2.246 7.236 1.00 95.19 103 MET A O 1
ATOM 835 N N . TYR A 1 104 ? -5.419 -1.639 9.093 1.00 94.88 104 TYR A N 1
ATOM 836 C CA . TYR A 1 104 ? -5.908 -2.754 9.889 1.00 94.88 104 TYR A CA 1
ATOM 837 C C . TYR A 1 104 ? -7.421 -2.663 10.150 1.00 94.88 104 TYR A C 1
ATOM 839 O O . TYR A 1 104 ? -8.141 -3.643 9.978 1.00 94.88 104 TYR A O 1
ATOM 847 N N . ALA A 1 105 ? -7.936 -1.469 10.458 1.00 94.06 105 ALA A N 1
ATOM 848 C CA . ALA A 1 105 ? -9.370 -1.211 10.578 1.00 94.06 105 ALA A CA 1
ATOM 849 C C . ALA A 1 105 ? -10.138 -1.490 9.275 1.00 94.06 105 ALA A C 1
ATOM 851 O O . ALA A 1 105 ? -11.257 -2.006 9.316 1.00 94.06 105 ALA A O 1
ATOM 852 N N . LEU A 1 106 ? -9.539 -1.137 8.133 1.00 95.50 106 LEU A N 1
ATOM 853 C CA . LEU A 1 106 ? -10.069 -1.425 6.805 1.00 95.50 106 LEU A CA 1
ATOM 854 C C . LEU A 1 106 ? -10.078 -2.934 6.544 1.00 95.50 106 LEU A C 1
ATOM 856 O O . LEU A 1 106 ? -11.120 -3.470 6.186 1.00 95.50 106 LEU A O 1
ATOM 860 N N . ALA A 1 107 ? -8.966 -3.627 6.802 1.00 96.31 107 ALA A N 1
ATOM 861 C CA . ALA A 1 107 ? -8.848 -5.074 6.626 1.00 96.31 107 ALA A CA 1
ATOM 862 C C . ALA A 1 107 ? -9.907 -5.854 7.416 1.00 96.31 107 ALA A C 1
ATOM 864 O O . ALA A 1 107 ? -10.584 -6.716 6.858 1.00 96.31 107 ALA A O 1
ATOM 865 N N . ARG A 1 108 ? -10.109 -5.512 8.698 1.00 94.38 108 ARG A N 1
ATOM 866 C CA . ARG A 1 108 ? -11.143 -6.138 9.543 1.00 94.38 108 ARG A CA 1
ATOM 867 C C . ARG A 1 108 ? -12.540 -6.001 8.931 1.00 94.38 108 ARG A C 1
ATOM 869 O O . ARG A 1 108 ? -13.301 -6.965 8.913 1.00 94.38 108 ARG A O 1
ATOM 876 N N . ARG A 1 1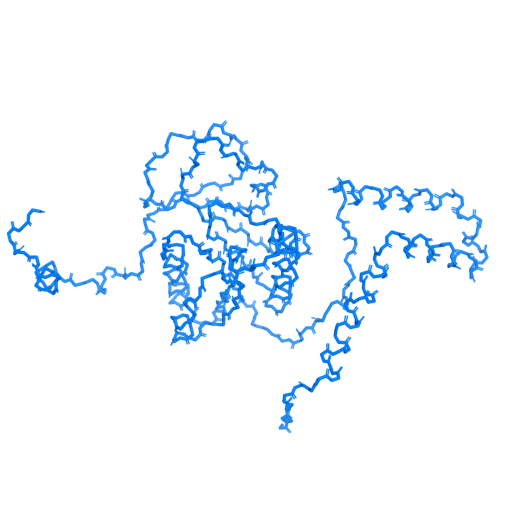09 ? -12.874 -4.816 8.409 1.00 94.19 109 ARG A N 1
ATOM 877 C CA . ARG A 1 109 ? -14.188 -4.539 7.805 1.00 94.19 109 ARG A CA 1
ATOM 878 C C . ARG A 1 109 ? -14.360 -5.193 6.442 1.00 94.19 109 ARG A C 1
ATOM 880 O O . ARG A 1 109 ? -15.425 -5.747 6.196 1.00 94.19 109 ARG A O 1
ATOM 887 N N . LEU A 1 110 ? -13.322 -5.182 5.608 1.00 95.19 110 LEU A N 1
ATOM 888 C CA . LEU A 1 110 ? -13.316 -5.894 4.332 1.00 95.19 110 LEU A CA 1
ATOM 889 C C . LEU A 1 110 ? -13.559 -7.389 4.548 1.00 95.19 110 LEU A C 1
ATOM 891 O O . LEU A 1 110 ? -14.463 -7.941 3.936 1.00 95.19 110 LEU A O 1
ATOM 895 N N . ARG A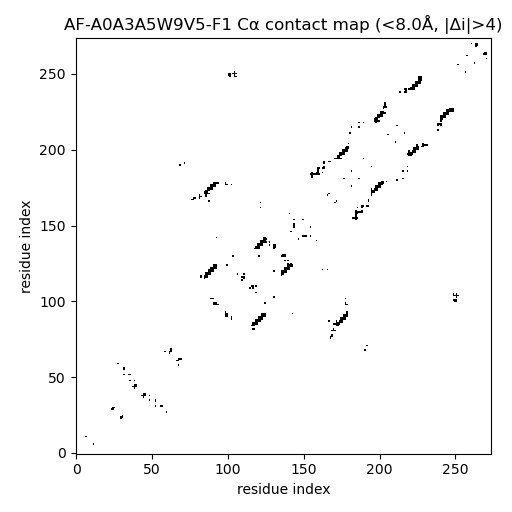 1 111 ? -12.860 -8.015 5.503 1.00 94.25 111 ARG A N 1
ATOM 896 C CA . ARG A 1 111 ? -13.070 -9.432 5.831 1.00 94.25 111 ARG A CA 1
ATOM 897 C C . ARG A 1 111 ? -14.451 -9.727 6.418 1.00 94.25 111 ARG A C 1
ATOM 899 O O . ARG A 1 111 ? -15.013 -10.786 6.171 1.00 94.25 111 ARG A O 1
ATOM 906 N N . LYS A 1 112 ? -15.012 -8.805 7.207 1.00 93.19 112 LYS A N 1
ATOM 907 C CA . LYS A 1 112 ? -16.383 -8.940 7.726 1.00 93.19 112 LYS A CA 1
ATOM 908 C C . LYS A 1 112 ? -17.423 -8.899 6.600 1.00 93.19 112 LYS A C 1
ATOM 910 O O . LYS A 1 112 ? -18.450 -9.557 6.713 1.00 93.19 112 LYS A O 1
ATOM 915 N N . GLN A 1 113 ? -17.173 -8.114 5.552 1.00 94.38 113 GLN A N 1
ATOM 916 C CA . GLN A 1 113 ? -18.049 -8.013 4.382 1.00 94.38 113 GLN A CA 1
ATOM 917 C C . GLN A 1 113 ? -17.854 -9.174 3.402 1.00 94.38 113 GLN A C 1
ATOM 919 O O . GLN A 1 113 ? -18.826 -9.639 2.815 1.00 94.38 113 GLN A O 1
ATOM 924 N N . ASP A 1 114 ? -16.617 -9.634 3.240 1.00 94.25 114 ASP A N 1
ATOM 925 C CA . ASP A 1 114 ? -16.235 -10.697 2.320 1.00 94.25 114 ASP A CA 1
ATOM 926 C C . ASP A 1 114 ? -15.175 -11.608 2.969 1.00 94.25 114 ASP A C 1
ATOM 928 O O . ASP A 1 114 ? -13.982 -11.288 2.944 1.00 94.25 114 ASP A O 1
ATOM 932 N N . PRO A 1 115 ? -15.597 -12.726 3.590 1.00 92.69 115 PRO A N 1
ATOM 933 C CA . PRO A 1 115 ? -14.690 -13.653 4.267 1.00 92.69 115 PRO A CA 1
ATOM 934 C C . PRO A 1 115 ? -13.697 -14.364 3.342 1.00 92.69 115 PRO A C 1
ATOM 936 O O . PRO A 1 115 ? -12.640 -14.781 3.814 1.00 92.69 115 PRO A O 1
ATOM 939 N N . ASP A 1 116 ? -14.027 -14.487 2.053 1.00 91.81 116 ASP A N 1
ATOM 940 C CA . ASP A 1 116 ? -13.199 -15.164 1.049 1.00 91.81 116 ASP A CA 1
ATOM 941 C C . ASP A 1 116 ? -12.195 -14.208 0.380 1.00 91.81 116 ASP A C 1
ATOM 943 O O . ASP A 1 116 ? -11.359 -14.636 -0.422 1.00 91.81 116 ASP A O 1
ATOM 947 N N . LEU A 1 117 ? -12.260 -12.909 0.700 1.00 93.75 117 LEU A N 1
ATOM 948 C CA . LEU A 1 117 ? -11.320 -11.914 0.204 1.00 93.75 117 LEU A CA 1
ATOM 949 C C . LEU A 1 117 ? -9.942 -12.122 0.829 1.00 93.75 117 LEU A C 1
ATOM 951 O O . LEU A 1 117 ? -9.763 -11.999 2.045 1.00 93.75 117 LEU A O 1
ATOM 955 N N . GLU A 1 118 ? -8.932 -12.333 -0.009 1.00 94.38 118 GLU A N 1
ATOM 956 C CA . GLU A 1 118 ? -7.557 -12.309 0.464 1.00 94.38 118 GLU A CA 1
ATOM 957 C C . GLU A 1 118 ? -7.117 -10.867 0.724 1.00 94.38 118 GLU A C 1
ATOM 959 O O . GLU A 1 118 ? -7.237 -9.987 -0.130 1.00 94.38 118 GLU A O 1
ATOM 964 N N . ILE A 1 119 ? -6.596 -10.617 1.924 1.00 97.12 119 ILE A N 1
ATOM 965 C CA . ILE A 1 119 ? -6.114 -9.298 2.328 1.00 97.12 119 ILE A CA 1
ATOM 966 C C . ILE A 1 119 ? -4.645 -9.424 2.706 1.00 97.12 119 ILE A C 1
ATOM 968 O O . ILE A 1 119 ? -4.302 -9.982 3.750 1.00 97.12 119 ILE A O 1
ATOM 972 N N . VAL A 1 120 ? -3.784 -8.879 1.853 1.00 96.81 120 VAL A N 1
ATOM 973 C CA . VAL A 1 120 ? -2.329 -8.959 1.984 1.00 96.81 120 VAL A CA 1
ATOM 974 C C . VAL A 1 120 ? -1.787 -7.627 2.474 1.00 96.81 120 VAL A C 1
ATOM 976 O O . VAL A 1 120 ? -2.029 -6.583 1.875 1.00 96.81 120 VAL A O 1
ATOM 979 N N . PHE A 1 121 ? -0.989 -7.648 3.534 1.00 98.00 121 PHE A N 1
ATOM 980 C CA . PHE A 1 121 ? -0.249 -6.477 3.984 1.00 98.00 121 PHE A CA 1
ATOM 981 C C . PHE A 1 121 ? 1.139 -6.450 3.348 1.00 98.00 121 PHE A C 1
ATOM 983 O O . PHE A 1 121 ? 1.906 -7.401 3.460 1.00 98.00 121 PHE A O 1
ATOM 990 N N . PHE A 1 122 ? 1.507 -5.323 2.753 1.00 97.62 122 PHE A N 1
ATOM 991 C CA . PHE A 1 122 ? 2.886 -4.995 2.406 1.00 97.62 122 PHE A CA 1
ATOM 992 C C . PHE A 1 122 ? 3.268 -3.746 3.188 1.00 97.62 122 PHE A C 1
ATOM 994 O O . PHE A 1 122 ? 2.744 -2.682 2.912 1.00 97.62 122 PHE A O 1
ATOM 1001 N N . THR A 1 123 ? 4.107 -3.824 4.217 1.00 96.12 123 THR A N 1
ATOM 1002 C CA . THR A 1 123 ? 4.249 -2.699 5.155 1.00 96.12 123 THR A CA 1
ATOM 1003 C C . THR A 1 123 ? 5.682 -2.411 5.560 1.00 96.12 123 THR A C 1
ATOM 1005 O O . THR A 1 123 ? 6.507 -3.311 5.716 1.00 96.12 123 THR A O 1
ATOM 1008 N N . THR A 1 124 ? 5.961 -1.131 5.819 1.00 94.50 124 THR A N 1
ATOM 1009 C CA . THR A 1 124 ? 7.197 -0.714 6.489 1.00 94.50 124 THR A CA 1
ATOM 1010 C C . THR A 1 124 ? 7.095 -0.692 8.016 1.00 94.50 124 THR A C 1
ATOM 1012 O O . THR A 1 124 ? 8.085 -0.412 8.703 1.00 94.50 124 THR A O 1
ATOM 1015 N N . GLN A 1 125 ? 5.919 -1.009 8.575 1.00 91.75 125 GLN A N 1
ATOM 1016 C CA . GLN A 1 125 ? 5.683 -1.119 10.015 1.00 91.75 125 GLN A CA 1
ATOM 1017 C C . GLN A 1 125 ? 6.266 -2.441 10.550 1.00 91.75 125 GLN A C 1
ATOM 1019 O O . GLN A 1 125 ? 5.908 -3.497 10.037 1.00 91.75 125 GLN A O 1
ATOM 1024 N N . PRO A 1 126 ? 7.132 -2.435 11.584 1.00 90.06 126 PRO A N 1
ATOM 1025 C CA . PRO A 1 126 ? 7.703 -3.663 12.159 1.00 90.06 126 PRO A CA 1
ATOM 1026 C C . PRO A 1 126 ? 6.713 -4.530 12.957 1.00 90.06 126 PRO A C 1
ATOM 1028 O O . PRO A 1 126 ? 7.033 -5.654 13.333 1.00 90.06 126 PRO A O 1
ATOM 1031 N N . THR A 1 127 ? 5.523 -4.025 13.273 1.00 88.56 127 THR A N 1
ATOM 1032 C CA . THR A 1 127 ? 4.554 -4.683 14.164 1.00 88.56 127 THR A CA 1
ATOM 1033 C C . THR A 1 127 ? 3.686 -5.694 13.418 1.00 88.56 127 THR A C 1
ATOM 1035 O O . THR A 1 127 ? 2.485 -5.507 13.251 1.00 88.56 127 THR A O 1
ATOM 1038 N N . LEU A 1 128 ? 4.310 -6.783 12.971 1.00 90.31 128 LEU A N 1
ATOM 1039 C CA . LEU A 1 128 ? 3.651 -7.794 12.135 1.00 90.31 128 LEU A CA 1
ATOM 1040 C C . LEU A 1 128 ? 2.774 -8.767 12.933 1.00 90.31 128 LEU A C 1
ATOM 1042 O O . LEU A 1 128 ? 1.911 -9.420 12.363 1.00 90.31 128 LEU A O 1
ATOM 1046 N N . HIS A 1 129 ? 2.965 -8.874 14.250 1.00 89.94 129 HIS A N 1
ATOM 1047 C CA . HIS A 1 129 ? 2.221 -9.836 15.069 1.00 89.94 129 HIS A CA 1
ATOM 1048 C C . HIS A 1 129 ? 0.707 -9.578 15.083 1.00 89.94 129 HIS A C 1
ATOM 1050 O O . HIS A 1 129 ? -0.049 -10.525 15.234 1.00 89.94 129 HIS A O 1
ATOM 1056 N N . LEU A 1 130 ? 0.264 -8.329 14.900 1.00 90.12 130 LEU A N 1
ATOM 1057 C CA . LEU A 1 130 ? -1.159 -7.978 14.823 1.00 90.12 130 LEU A CA 1
ATOM 1058 C C . LEU A 1 130 ? -1.842 -8.607 13.592 1.00 90.12 130 LEU A C 1
ATOM 1060 O O . LEU A 1 130 ? -2.764 -9.398 13.774 1.00 90.12 130 LEU A O 1
ATOM 1064 N N . PRO A 1 131 ? -1.389 -8.343 12.349 1.00 92.38 131 PRO A N 1
ATOM 1065 C CA . PRO A 1 131 ? -2.017 -8.926 11.173 1.00 92.38 131 PRO A CA 1
ATOM 1066 C C . PRO A 1 131 ? -1.818 -10.444 11.120 1.00 92.38 131 PRO A C 1
ATOM 1068 O O . PRO A 1 131 ? -2.744 -11.149 10.733 1.00 92.38 131 PRO A O 1
ATOM 1071 N N . TYR A 1 132 ? -0.679 -10.964 11.599 1.00 91.19 132 TYR A N 1
ATOM 1072 C CA . TYR A 1 132 ? -0.461 -12.411 11.706 1.00 91.19 132 TYR A CA 1
ATOM 1073 C C . TYR A 1 132 ? -1.398 -13.096 12.704 1.00 91.19 132 TYR A C 1
ATOM 1075 O O . TYR A 1 132 ? -1.894 -14.177 12.400 1.00 91.19 132 TYR A O 1
ATOM 1083 N N . ALA A 1 133 ? -1.675 -12.488 13.864 1.00 90.75 133 ALA A N 1
ATOM 1084 C CA . ALA A 1 133 ? -2.631 -13.035 14.832 1.00 90.75 133 ALA A CA 1
ATOM 1085 C C . ALA A 1 133 ? -4.044 -13.148 14.243 1.00 90.75 133 ALA A C 1
ATOM 1087 O O . ALA A 1 133 ? -4.815 -14.022 14.628 1.00 90.75 133 ALA A O 1
ATOM 1088 N N . GLU A 1 134 ? -4.360 -12.284 13.280 1.00 89.25 134 GLU A N 1
ATOM 1089 C CA . GLU A 1 134 ? -5.603 -12.312 12.525 1.00 89.25 134 GLU A CA 1
ATOM 1090 C C . GLU A 1 134 ? -5.516 -13.111 11.215 1.00 89.25 134 GLU A C 1
ATOM 1092 O O . GLU A 1 134 ? -6.517 -13.200 10.513 1.00 89.25 134 GLU A O 1
ATOM 1097 N N . GLY A 1 135 ? -4.381 -13.732 10.887 1.00 92.06 135 GLY A N 1
ATOM 1098 C CA . GLY A 1 135 ? -4.228 -14.580 9.701 1.00 92.06 135 GLY A CA 1
ATOM 1099 C C . GLY A 1 135 ? -4.058 -13.829 8.376 1.00 92.06 135 GLY A C 1
ATOM 1100 O O . GLY A 1 135 ? -4.229 -14.430 7.322 1.00 92.06 135 GLY A O 1
ATOM 1101 N N . PHE A 1 136 ? -3.721 -12.537 8.399 1.00 95.19 136 PHE A N 1
ATOM 1102 C CA . PHE A 1 136 ? -3.438 -11.775 7.182 1.00 95.19 136 PHE A CA 1
ATOM 1103 C C . PHE A 1 136 ? -1.989 -12.005 6.707 1.00 95.19 136 PHE A C 1
ATOM 1105 O O . PHE A 1 136 ? -1.049 -11.697 7.457 1.00 95.19 136 PHE A O 1
ATOM 1112 N N . PRO A 1 137 ? -1.763 -12.487 5.465 1.00 93.94 137 PRO A N 1
ATOM 1113 C CA . PRO A 1 137 ? -0.424 -12.574 4.888 1.00 93.94 137 PRO A CA 1
ATOM 1114 C C . PRO A 1 137 ? 0.271 -11.212 4.927 1.00 93.94 137 PRO A C 1
ATOM 1116 O O . PRO A 1 137 ? -0.302 -10.206 4.513 1.00 93.94 137 PRO A O 1
ATOM 1119 N N . THR A 1 138 ? 1.496 -11.161 5.455 1.00 96.19 138 THR A N 1
ATOM 1120 C CA . THR A 1 138 ? 2.179 -9.886 5.708 1.00 96.19 138 THR A CA 1
ATOM 1121 C C . THR A 1 138 ? 3.639 -9.907 5.265 1.00 96.19 138 THR A C 1
ATOM 1123 O O . THR A 1 138 ? 4.472 -10.622 5.824 1.00 96.19 138 THR A O 1
ATOM 1126 N N . TYR A 1 139 ? 3.972 -9.036 4.319 1.00 96.19 139 TYR A N 1
ATOM 1127 C CA . TYR A 1 139 ? 5.321 -8.767 3.839 1.00 96.19 139 TYR A CA 1
ATOM 1128 C C . TYR A 1 139 ? 5.866 -7.501 4.497 1.00 96.19 139 TYR A C 1
ATOM 1130 O O . TYR A 1 139 ? 5.240 -6.441 4.450 1.00 96.19 139 TYR A O 1
ATOM 1138 N N . HIS A 1 140 ? 7.050 -7.599 5.098 1.00 95.62 140 HIS A N 1
ATOM 1139 C CA . HIS A 1 140 ? 7.709 -6.465 5.733 1.00 95.62 140 HIS A CA 1
ATOM 1140 C C . HIS A 1 140 ? 8.900 -5.977 4.917 1.00 95.62 140 HIS A C 1
ATOM 1142 O O . HIS A 1 140 ? 9.801 -6.753 4.600 1.00 95.62 140 HIS A O 1
ATOM 1148 N N . LEU A 1 141 ? 8.932 -4.674 4.655 1.00 93.88 141 LEU A N 1
ATOM 1149 C CA . LEU A 1 141 ? 10.090 -3.970 4.119 1.00 93.88 141 LEU A CA 1
ATOM 1150 C C . LEU A 1 141 ? 10.561 -2.962 5.163 1.00 93.88 141 LEU A C 1
ATOM 1152 O O . LEU A 1 141 ? 9.860 -1.998 5.449 1.00 93.88 141 LEU A O 1
ATOM 1156 N N . ALA A 1 142 ? 11.750 -3.128 5.736 1.00 91.62 142 ALA A N 1
ATOM 1157 C CA . ALA A 1 142 ? 12.247 -2.133 6.681 1.00 91.62 142 ALA A CA 1
ATOM 1158 C C . ALA A 1 142 ? 12.357 -0.756 5.996 1.00 91.62 142 ALA A C 1
ATOM 1160 O O . ALA A 1 142 ? 12.867 -0.643 4.883 1.00 91.62 142 ALA A O 1
ATOM 1161 N N . GLY A 1 143 ? 11.865 0.301 6.650 1.00 88.31 143 GLY A N 1
ATOM 1162 C CA . GLY A 1 143 ? 11.942 1.660 6.104 1.00 88.31 143 GLY A CA 1
ATOM 1163 C C . GLY A 1 143 ? 13.394 2.131 5.904 1.00 88.31 143 GLY A C 1
ATOM 1164 O O . GLY A 1 143 ? 14.290 1.652 6.602 1.00 88.31 143 GLY A O 1
ATOM 1165 N N . PRO A 1 144 ? 13.644 3.124 5.031 1.00 85.19 144 PRO A N 1
ATOM 1166 C CA . PRO A 1 144 ? 14.999 3.487 4.594 1.00 85.19 144 PRO A CA 1
ATOM 1167 C C . PRO A 1 144 ? 15.902 3.909 5.758 1.00 85.19 144 PRO A C 1
ATOM 1169 O O . PRO A 1 144 ? 17.057 3.515 5.842 1.00 85.19 144 PRO A O 1
ATOM 1172 N N . LYS A 1 145 ? 15.345 4.619 6.749 1.00 86.25 145 LYS A N 1
ATOM 1173 C CA . LYS A 1 145 ? 16.074 5.068 7.950 1.00 86.25 145 LYS A CA 1
ATOM 1174 C C . LYS A 1 145 ? 16.570 3.932 8.855 1.00 86.25 145 LYS A C 1
ATOM 1176 O O . LYS A 1 145 ? 17.323 4.191 9.787 1.00 86.25 145 LYS A O 1
ATOM 1181 N N . ARG A 1 146 ? 16.108 2.697 8.641 1.00 85.75 146 ARG A N 1
ATOM 1182 C CA . ARG A 1 146 ? 16.554 1.511 9.384 1.00 85.75 146 ARG A CA 1
ATOM 1183 C C . ARG A 1 146 ? 17.732 0.806 8.704 1.00 85.75 146 ARG A C 1
ATOM 1185 O O . ARG A 1 146 ? 18.290 -0.099 9.312 1.00 85.75 146 ARG A O 1
ATOM 1192 N N . MET A 1 147 ? 18.114 1.207 7.489 1.00 82.88 147 MET A N 1
ATOM 1193 C CA . MET A 1 147 ? 19.204 0.598 6.726 1.00 82.88 147 MET A CA 1
ATOM 1194 C C . MET A 1 147 ? 20.414 1.539 6.690 1.00 82.88 147 MET A C 1
ATOM 1196 O O . MET A 1 147 ? 20.377 2.602 6.077 1.00 82.88 147 MET A O 1
ATOM 1200 N N . GLN A 1 148 ? 21.491 1.166 7.383 1.00 86.00 148 GLN A N 1
ATOM 1201 C CA . GLN A 1 148 ? 22.722 1.961 7.416 1.00 86.00 148 GLN A CA 1
ATOM 1202 C C . GLN A 1 148 ? 23.462 1.873 6.075 1.00 86.00 148 GLN A C 1
ATOM 1204 O O . GLN A 1 148 ? 23.600 0.788 5.518 1.00 86.00 148 GLN A O 1
ATOM 1209 N N . GLY A 1 149 ? 23.949 3.010 5.569 1.00 83.12 149 GLY A N 1
ATOM 1210 C CA . GLY A 1 149 ? 24.729 3.076 4.325 1.00 83.12 149 GLY A CA 1
ATOM 1211 C C . GLY A 1 149 ? 23.923 2.881 3.036 1.00 83.12 149 GLY A C 1
ATOM 1212 O O . GLY A 1 149 ? 24.515 2.845 1.963 1.00 83.12 149 GLY A O 1
ATOM 1213 N N . MET A 1 150 ? 22.595 2.766 3.126 1.00 85.00 150 MET A N 1
ATOM 1214 C CA . MET A 1 150 ? 21.721 2.656 1.962 1.00 85.00 150 MET A CA 1
ATOM 1215 C C . MET A 1 150 ? 21.227 4.036 1.533 1.00 85.00 150 MET A C 1
ATOM 1217 O O . MET A 1 150 ? 20.653 4.774 2.337 1.00 85.00 150 MET A O 1
ATOM 1221 N N . ASP A 1 151 ? 21.434 4.371 0.263 1.00 87.00 151 ASP A N 1
ATOM 1222 C CA . ASP A 1 151 ? 20.850 5.567 -0.330 1.00 87.00 151 ASP A CA 1
ATOM 1223 C C . ASP A 1 151 ? 19.360 5.369 -0.667 1.00 87.00 151 ASP A C 1
ATOM 1225 O O . ASP A 1 151 ? 18.787 4.277 -0.574 1.00 87.00 151 ASP A O 1
ATOM 1229 N N . ALA A 1 152 ? 18.693 6.470 -1.015 1.00 85.12 152 ALA A N 1
ATOM 1230 C CA . ALA A 1 152 ? 17.271 6.439 -1.329 1.00 85.12 152 ALA A CA 1
ATOM 1231 C C . ALA A 1 152 ? 16.972 5.611 -2.589 1.00 85.12 152 ALA A C 1
ATOM 1233 O O . ALA A 1 152 ? 15.928 4.959 -2.641 1.00 85.12 152 ALA A O 1
ATOM 1234 N N . ASP A 1 153 ? 17.863 5.615 -3.579 1.00 82.25 153 ASP A N 1
ATOM 1235 C CA . ASP A 1 153 ? 17.652 4.939 -4.860 1.00 82.25 153 ASP A CA 1
ATOM 1236 C C . ASP A 1 153 ? 17.731 3.419 -4.705 1.00 82.25 153 ASP A C 1
ATOM 1238 O O . ASP A 1 153 ? 16.833 2.707 -5.155 1.00 82.25 153 ASP A O 1
ATOM 1242 N N . ALA A 1 154 ? 18.731 2.912 -3.982 1.00 82.44 154 ALA A N 1
ATOM 1243 C CA . ALA A 1 154 ? 18.872 1.498 -3.658 1.00 82.44 154 ALA A CA 1
ATOM 1244 C C . ALA A 1 154 ? 17.690 0.988 -2.823 1.00 82.44 154 ALA A C 1
ATOM 1246 O O . ALA A 1 154 ? 17.170 -0.102 -3.083 1.00 82.44 154 ALA A O 1
ATOM 1247 N N . TRP A 1 155 ? 17.215 1.783 -1.857 1.00 91.62 155 TRP A N 1
ATOM 1248 C CA . TRP A 1 155 ? 16.031 1.416 -1.082 1.00 91.62 155 TRP A CA 1
ATOM 1249 C C . TRP A 1 155 ? 14.764 1.387 -1.947 1.00 91.62 155 TRP A C 1
ATOM 1251 O O . TRP A 1 155 ? 13.957 0.464 -1.835 1.00 91.62 155 TRP A O 1
ATOM 1261 N N . ASN A 1 156 ? 14.586 2.364 -2.844 1.00 88.75 156 ASN A N 1
ATOM 1262 C CA . ASN A 1 156 ? 13.449 2.378 -3.767 1.00 88.75 156 ASN A CA 1
ATOM 1263 C C . ASN A 1 156 ? 13.516 1.221 -4.773 1.00 88.75 156 ASN A C 1
ATOM 1265 O O . ASN A 1 156 ? 12.483 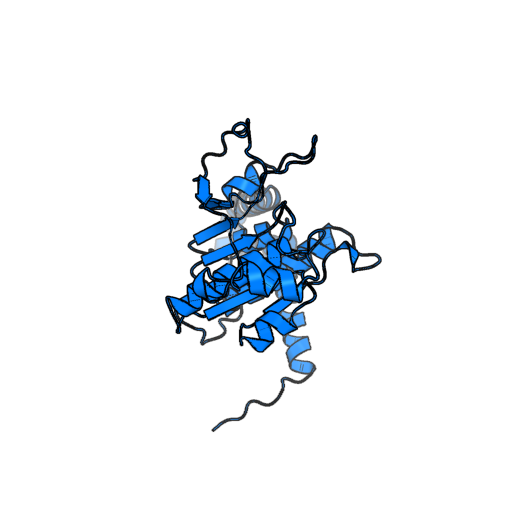0.611 -5.030 1.00 88.75 156 ASN A O 1
ATOM 1269 N N . ALA A 1 157 ? 14.699 0.854 -5.269 1.00 83.50 157 ALA A N 1
ATOM 1270 C CA . ALA A 1 157 ? 14.873 -0.331 -6.105 1.00 83.50 157 ALA A CA 1
ATOM 1271 C C . ALA A 1 157 ? 14.456 -1.607 -5.353 1.00 83.50 157 ALA A C 1
ATOM 1273 O O . ALA A 1 157 ? 13.712 -2.426 -5.883 1.00 83.50 157 ALA A O 1
ATOM 1274 N N . MET A 1 158 ? 14.848 -1.750 -4.082 1.00 88.62 158 MET A N 1
ATOM 1275 C CA . MET A 1 158 ? 14.399 -2.869 -3.247 1.00 88.62 158 MET A CA 1
ATOM 1276 C C . MET A 1 158 ? 12.878 -2.869 -3.044 1.00 88.62 158 MET A C 1
ATOM 1278 O O . MET A 1 158 ? 12.242 -3.917 -3.152 1.00 88.62 158 MET A O 1
ATOM 1282 N N . CYS A 1 159 ? 12.293 -1.700 -2.772 1.00 93.56 159 CYS A N 1
ATOM 1283 C CA . CYS A 1 159 ? 10.849 -1.530 -2.633 1.00 93.56 159 CYS A CA 1
ATOM 1284 C C . CYS A 1 159 ? 10.109 -1.960 -3.906 1.00 93.56 159 CYS A C 1
ATOM 1286 O O . CYS A 1 159 ? 9.146 -2.719 -3.819 1.00 93.56 159 CYS A O 1
ATOM 1288 N N . GLN A 1 160 ? 10.600 -1.537 -5.074 1.00 90.19 160 GLN A N 1
ATOM 1289 C CA . GLN A 1 160 ? 10.048 -1.916 -6.371 1.00 90.19 160 GLN A CA 1
ATOM 1290 C C . GLN A 1 160 ? 10.087 -3.429 -6.575 1.00 90.19 160 GLN A C 1
ATOM 1292 O O . GLN A 1 160 ? 9.059 -4.025 -6.881 1.00 90.19 160 GLN A O 1
ATOM 1297 N N . GLU A 1 161 ? 11.249 -4.056 -6.392 1.00 85.44 161 GLU A N 1
ATOM 1298 C CA . GLU A 1 161 ? 11.427 -5.496 -6.610 1.00 85.44 161 GLU A CA 1
ATOM 1299 C C . GLU A 1 161 ? 10.534 -6.322 -5.676 1.00 85.44 161 GLU A C 1
ATOM 1301 O O . GLU A 1 161 ? 9.852 -7.252 -6.111 1.00 85.44 161 GLU A O 1
ATOM 1306 N N . MET A 1 162 ? 10.489 -5.963 -4.389 1.00 93.94 162 MET A N 1
ATOM 1307 C CA . MET A 1 162 ? 9.656 -6.668 -3.415 1.00 93.94 162 MET A CA 1
ATOM 1308 C C . MET A 1 162 ? 8.165 -6.486 -3.694 1.00 93.94 162 MET A C 1
ATOM 1310 O O . MET A 1 162 ? 7.421 -7.464 -3.642 1.00 93.94 162 MET A O 1
ATOM 1314 N N . LEU A 1 163 ? 7.720 -5.262 -3.991 1.00 94.56 163 LEU A N 1
ATOM 1315 C CA . LEU A 1 163 ? 6.309 -5.010 -4.267 1.00 94.56 163 LEU A CA 1
ATOM 1316 C C . LEU A 1 163 ? 5.876 -5.653 -5.586 1.00 94.56 163 LEU A C 1
ATOM 1318 O O . LEU A 1 163 ? 4.808 -6.248 -5.629 1.00 94.56 163 LEU A O 1
ATOM 1322 N N . THR A 1 164 ? 6.710 -5.603 -6.627 1.00 87.75 164 THR A N 1
ATOM 1323 C CA . THR A 1 164 ? 6.435 -6.267 -7.913 1.00 87.75 164 THR A CA 1
ATOM 1324 C C . THR A 1 164 ? 6.188 -7.756 -7.697 1.00 87.75 164 THR A C 1
ATOM 1326 O O . THR A 1 164 ? 5.156 -8.262 -8.122 1.00 87.75 164 THR A O 1
ATOM 1329 N N . LEU A 1 165 ? 7.052 -8.431 -6.928 1.00 85.69 165 LEU A N 1
ATOM 1330 C CA . LEU A 1 165 ? 6.862 -9.843 -6.595 1.00 85.69 165 LEU A CA 1
ATOM 1331 C C . LEU A 1 165 ? 5.521 -10.098 -5.888 1.00 85.69 165 LEU A C 1
ATOM 1333 O O . LEU A 1 165 ? 4.831 -11.065 -6.205 1.00 85.69 165 LEU A O 1
ATOM 1337 N N . VAL A 1 166 ? 5.141 -9.244 -4.933 1.00 91.25 166 VAL A N 1
ATOM 1338 C CA . VAL A 1 166 ? 3.862 -9.366 -4.214 1.00 91.25 166 VAL A CA 1
ATOM 1339 C C . VAL A 1 166 ? 2.679 -9.171 -5.164 1.00 91.25 166 VAL A C 1
ATOM 1341 O O . VAL A 1 166 ? 1.761 -9.987 -5.153 1.00 91.25 166 VAL A O 1
ATOM 1344 N N . LEU A 1 167 ? 2.709 -8.143 -6.013 1.00 88.75 167 LEU A N 1
ATOM 1345 C CA . LEU A 1 167 ? 1.638 -7.859 -6.971 1.00 88.75 167 LEU A CA 1
ATOM 1346 C C . LEU A 1 167 ? 1.492 -8.970 -8.021 1.00 88.75 167 LEU A C 1
ATOM 1348 O O . LEU A 1 167 ? 0.373 -9.351 -8.347 1.00 88.75 167 LEU A O 1
ATOM 1352 N N . GLU A 1 168 ? 2.594 -9.536 -8.512 1.00 84.75 168 GLU A N 1
ATOM 1353 C CA . GLU A 1 168 ? 2.567 -10.651 -9.468 1.00 84.75 168 GLU A CA 1
ATOM 1354 C C . GLU A 1 168 ? 2.056 -11.954 -8.857 1.00 84.75 168 GLU A C 1
ATOM 1356 O O . GLU A 1 168 ? 1.358 -12.719 -9.526 1.00 84.75 168 GLU A O 1
ATOM 1361 N N . THR A 1 169 ? 2.414 -12.199 -7.593 1.00 83.50 169 THR A N 1
ATOM 1362 C CA . THR A 1 169 ? 1.999 -13.392 -6.848 1.00 83.50 169 THR A CA 1
ATOM 1363 C C . THR A 1 169 ? 0.503 -13.360 -6.566 1.00 83.50 169 THR A C 1
ATOM 1365 O O . THR A 1 169 ? -0.194 -14.336 -6.823 1.00 83.50 169 THR A O 1
ATOM 1368 N N . HIS A 1 170 ? 0.019 -12.232 -6.045 1.00 85.56 170 HIS A N 1
ATOM 1369 C CA . HIS A 1 170 ? -1.335 -12.111 -5.501 1.00 85.56 170 HIS A CA 1
ATOM 1370 C C . HIS A 1 170 ? -2.354 -11.552 -6.492 1.00 85.56 170 HIS A C 1
ATOM 1372 O O . HIS A 1 170 ? -3.551 -11.711 -6.286 1.00 85.56 170 HIS A O 1
ATOM 1378 N N . ARG A 1 171 ? -1.891 -10.897 -7.568 1.00 86.94 171 ARG A N 1
ATOM 1379 C CA . ARG A 1 171 ? -2.718 -10.298 -8.633 1.00 86.94 171 ARG A CA 1
ATOM 1380 C C . ARG A 1 171 ? -3.935 -9.548 -8.084 1.00 86.94 171 ARG A C 1
ATOM 1382 O O . ARG A 1 171 ? -5.072 -9.876 -8.427 1.00 86.94 171 ARG A O 1
ATOM 1389 N N . PRO A 1 172 ? -3.715 -8.569 -7.194 1.00 92.31 172 PRO A N 1
ATOM 1390 C CA . PRO A 1 172 ? -4.812 -7.940 -6.490 1.00 92.31 172 PRO A CA 1
ATOM 1391 C C . PRO A 1 172 ? -5.722 -7.171 -7.445 1.00 92.31 172 PRO A C 1
ATOM 1393 O O . PRO A 1 172 ? -5.262 -6.518 -8.381 1.00 92.31 172 PRO A O 1
ATOM 1396 N N . GLN A 1 173 ? -7.018 -7.182 -7.148 1.00 92.75 173 GLN A N 1
ATOM 1397 C CA . GLN A 1 173 ? -7.994 -6.328 -7.824 1.00 92.75 173 GLN A CA 1
ATOM 1398 C C . GLN A 1 173 ? -7.879 -4.869 -7.360 1.00 92.75 173 GLN A C 1
ATOM 1400 O O . GLN A 1 173 ? -8.224 -3.953 -8.101 1.00 92.75 173 GLN A O 1
ATOM 1405 N N . SER A 1 174 ? -7.377 -4.653 -6.138 1.00 95.25 174 SER A N 1
ATOM 1406 C CA . SER A 1 174 ? -7.162 -3.323 -5.578 1.00 95.25 174 SER A CA 1
ATOM 1407 C C . SER A 1 174 ? -5.866 -3.245 -4.777 1.00 95.25 174 SER A C 1
ATOM 1409 O O . SER A 1 174 ? -5.540 -4.129 -3.984 1.00 95.25 174 SER A O 1
ATOM 1411 N N . PHE A 1 175 ? -5.169 -2.127 -4.926 1.00 97.25 175 PHE A N 1
ATOM 1412 C CA . PHE A 1 175 ? -4.010 -1.748 -4.132 1.00 97.25 175 PHE A CA 1
ATOM 1413 C C . PHE A 1 175 ? -4.326 -0.463 -3.365 1.00 97.25 175 PHE A C 1
ATOM 1415 O O . PHE A 1 175 ? -4.724 0.538 -3.959 1.00 97.25 175 PHE A O 1
ATOM 1422 N N . VAL A 1 176 ? -4.160 -0.488 -2.044 1.00 97.81 176 VAL A N 1
ATOM 1423 C CA . VAL A 1 176 ? -4.457 0.650 -1.167 1.00 97.81 176 VAL A CA 1
ATOM 1424 C C . VAL A 1 176 ? -3.189 1.076 -0.449 1.00 97.81 176 VAL A C 1
ATOM 1426 O O . VAL A 1 176 ? -2.639 0.322 0.348 1.00 97.81 176 VAL A O 1
ATOM 1429 N N . PHE A 1 177 ? -2.733 2.297 -0.692 1.00 96.81 177 PHE A N 1
ATOM 1430 C CA . PHE A 1 177 ? -1.570 2.875 -0.029 1.00 96.81 177 PHE A CA 1
ATOM 1431 C C . PHE A 1 177 ? -2.004 3.857 1.062 1.00 96.81 177 PHE A C 1
ATOM 1433 O O . PHE A 1 177 ? -2.786 4.761 0.787 1.00 96.81 177 PHE A O 1
ATOM 1440 N N . ASP A 1 178 ? -1.470 3.725 2.281 1.00 93.88 178 ASP A N 1
ATOM 1441 C CA . ASP A 1 178 ? -1.662 4.705 3.360 1.00 93.88 178 ASP A CA 1
ATOM 1442 C C . ASP A 1 178 ? -0.315 5.284 3.806 1.00 93.88 178 ASP A C 1
ATOM 1444 O O . ASP A 1 178 ? 0.469 4.671 4.546 1.00 93.88 178 ASP A O 1
ATOM 1448 N N . GLY A 1 179 ? -0.051 6.506 3.357 1.00 89.88 179 GLY A N 1
ATOM 1449 C CA . GLY A 1 179 ? 1.188 7.210 3.640 1.00 89.88 179 GLY A CA 1
ATOM 1450 C C . GLY A 1 179 ? 1.146 8.668 3.217 1.00 89.88 179 GLY A C 1
ATOM 1451 O O . GLY A 1 179 ? 0.307 9.091 2.424 1.00 89.88 179 GLY A O 1
ATOM 1452 N N . ALA A 1 180 ? 2.070 9.453 3.772 1.00 84.00 180 ALA A N 1
ATOM 1453 C CA . ALA A 1 180 ? 2.164 10.880 3.475 1.00 84.00 180 ALA A CA 1
ATOM 1454 C C . ALA A 1 180 ? 2.586 11.149 2.023 1.00 84.00 180 ALA A C 1
ATOM 1456 O O . ALA A 1 180 ? 2.080 12.080 1.407 1.00 84.00 180 ALA A O 1
ATOM 1457 N N . PHE A 1 181 ? 3.502 10.334 1.489 1.00 85.25 181 PHE A N 1
ATOM 1458 C CA . PHE A 1 181 ? 4.014 10.448 0.126 1.00 85.25 181 PHE A CA 1
ATOM 1459 C C . PHE A 1 181 ? 4.255 9.048 -0.455 1.00 85.25 181 PHE A C 1
ATOM 1461 O O . PHE A 1 181 ? 4.884 8.229 0.224 1.00 85.25 181 PHE A O 1
ATOM 1468 N N . PRO A 1 182 ? 3.795 8.771 -1.687 1.00 89.69 182 PRO A N 1
ATOM 1469 C CA . PRO A 1 182 ? 4.132 7.562 -2.430 1.00 89.69 182 PRO A CA 1
ATOM 1470 C C . PRO A 1 182 ? 5.647 7.378 -2.557 1.00 89.69 182 PRO A C 1
ATOM 1472 O O . PRO A 1 182 ? 6.366 8.319 -2.897 1.00 89.69 182 PRO A O 1
ATOM 1475 N N . TYR A 1 183 ? 6.146 6.164 -2.319 1.00 90.81 183 TYR A N 1
ATOM 1476 C CA . TYR A 1 183 ? 7.546 5.844 -2.605 1.00 90.81 183 TYR A CA 1
ATOM 1477 C C . TYR A 1 183 ? 7.772 5.721 -4.109 1.00 90.81 183 TYR A C 1
ATOM 1479 O O . TYR A 1 183 ? 6.925 5.181 -4.820 1.00 90.81 183 TYR A O 1
ATOM 1487 N N . ARG A 1 184 ? 8.941 6.146 -4.597 1.00 87.81 184 ARG A N 1
ATOM 1488 C CA . ARG A 1 184 ? 9.260 6.051 -6.024 1.00 87.81 184 ARG A CA 1
ATOM 1489 C C . ARG A 1 184 ? 9.243 4.601 -6.509 1.00 87.81 184 ARG A C 1
ATOM 1491 O O . ARG A 1 184 ? 8.569 4.308 -7.488 1.00 87.81 184 ARG A O 1
ATOM 1498 N N . GLY A 1 185 ? 9.857 3.693 -5.750 1.00 87.69 185 GLY A N 1
ATOM 1499 C CA . GLY A 1 185 ? 9.855 2.263 -6.061 1.00 87.69 185 GLY A CA 1
ATOM 1500 C C . GLY A 1 185 ? 8.457 1.641 -6.092 1.00 87.69 185 GLY A C 1
ATOM 1501 O O . GLY A 1 185 ? 8.184 0.765 -6.903 1.00 87.69 185 GLY A O 1
ATOM 1502 N N . MET A 1 186 ? 7.538 2.142 -5.261 1.00 93.81 186 MET A N 1
ATOM 1503 C CA . MET A 1 186 ? 6.137 1.716 -5.290 1.00 93.81 186 MET A CA 1
ATOM 1504 C C . MET A 1 186 ? 5.441 2.181 -6.571 1.00 93.81 186 MET A C 1
ATOM 1506 O O . MET A 1 186 ? 4.759 1.391 -7.217 1.00 93.81 186 MET A O 1
ATOM 1510 N N . LEU A 1 187 ? 5.626 3.447 -6.957 1.00 89.50 187 LEU A N 1
ATOM 1511 C CA . LEU A 1 187 ? 5.075 3.979 -8.206 1.00 89.50 187 LEU A CA 1
ATOM 1512 C C . LEU A 1 187 ? 5.634 3.239 -9.425 1.00 89.50 187 LEU A C 1
ATOM 1514 O O . LEU A 1 187 ? 4.884 2.950 -10.352 1.00 89.50 187 LEU A O 1
ATOM 1518 N N . ASP A 1 188 ? 6.926 2.907 -9.416 1.00 83.88 188 ASP A N 1
ATOM 1519 C CA . ASP A 1 188 ? 7.566 2.151 -10.493 1.00 83.88 188 ASP A CA 1
ATOM 1520 C C . ASP A 1 188 ? 7.058 0.693 -10.547 1.00 83.88 188 ASP A C 1
ATOM 1522 O O . ASP A 1 188 ? 6.863 0.153 -11.638 1.00 83.88 188 ASP A O 1
ATOM 1526 N N . ALA A 1 189 ? 6.743 0.070 -9.405 1.00 84.44 189 ALA A N 1
ATOM 1527 C CA . ALA A 1 189 ? 6.089 -1.244 -9.367 1.00 84.44 189 ALA A CA 1
ATOM 1528 C C . ALA A 1 189 ? 4.658 -1.195 -9.933 1.00 84.44 189 ALA A C 1
ATOM 1530 O O . ALA A 1 189 ? 4.313 -2.017 -10.776 1.00 84.44 189 ALA A O 1
ATOM 1531 N N . LEU A 1 190 ? 3.854 -0.194 -9.556 1.00 85.75 190 LEU A N 1
ATOM 1532 C CA . LEU A 1 190 ? 2.501 0.019 -10.103 1.00 85.75 190 LEU A CA 1
ATOM 1533 C C . LEU A 1 190 ? 2.506 0.466 -11.575 1.00 85.75 190 LEU A C 1
ATOM 1535 O O . LEU A 1 190 ? 1.507 0.339 -12.270 1.00 85.75 190 LEU A O 1
ATOM 1539 N N . ALA A 1 191 ? 3.622 1.015 -12.063 1.00 80.00 191 ALA A N 1
ATOM 1540 C CA . ALA A 1 191 ? 3.831 1.266 -13.487 1.00 80.00 191 ALA A CA 1
ATOM 1541 C C . ALA A 1 191 ? 4.126 -0.022 -14.269 1.00 80.00 191 ALA A C 1
ATOM 1543 O O . ALA A 1 191 ? 3.954 -0.050 -15.485 1.00 80.00 191 ALA A O 1
ATOM 1544 N N . THR A 1 192 ? 4.647 -1.037 -13.575 1.00 77.12 192 THR A N 1
ATOM 1545 C CA . THR A 1 192 ? 5.070 -2.313 -14.156 1.00 77.12 192 THR A CA 1
ATOM 1546 C C . THR A 1 192 ? 3.923 -3.318 -14.140 1.00 77.12 192 THR A C 1
ATOM 1548 O O . THR A 1 192 ? 3.678 -3.974 -15.147 1.00 77.12 192 THR A O 1
ATOM 1551 N N . ILE A 1 193 ? 3.206 -3.413 -13.019 1.00 76.50 193 ILE A N 1
ATOM 1552 C CA . ILE A 1 193 ? 2.072 -4.317 -12.838 1.00 76.50 193 ILE A CA 1
ATOM 1553 C C . ILE A 1 193 ? 0.783 -3.506 -12.841 1.00 76.50 193 ILE A C 1
ATOM 1555 O O . ILE A 1 193 ? 0.583 -2.652 -11.977 1.00 76.50 193 ILE A O 1
ATOM 1559 N N . ASP A 1 194 ? -0.089 -3.795 -13.805 1.00 78.69 194 ASP A N 1
ATOM 1560 C CA . ASP A 1 194 ? -1.393 -3.149 -13.895 1.00 78.69 194 ASP A CA 1
ATOM 1561 C C . ASP A 1 194 ? -2.326 -3.690 -12.807 1.00 78.69 194 ASP A C 1
ATOM 1563 O O . ASP A 1 194 ? -2.765 -4.840 -12.846 1.00 78.69 194 ASP A O 1
ATOM 1567 N N . VAL A 1 195 ? -2.585 -2.853 -11.804 1.00 84.75 195 VAL A N 1
ATOM 1568 C CA . VAL A 1 195 ? -3.576 -3.118 -10.761 1.00 84.75 195 VAL A CA 1
ATOM 1569 C C . VAL A 1 195 ? -4.849 -2.346 -11.115 1.00 84.75 195 VAL A C 1
ATOM 1571 O O . VAL A 1 195 ? -4.765 -1.116 -11.239 1.00 84.75 195 VAL A O 1
ATOM 1574 N N . PRO A 1 196 ? -6.015 -3.015 -11.229 1.00 87.62 196 PRO A N 1
ATOM 1575 C CA . PRO A 1 196 ? -7.244 -2.385 -11.712 1.00 87.62 196 PRO A CA 1
ATOM 1576 C C . PRO A 1 196 ? -7.683 -1.161 -10.907 1.00 87.62 196 PRO A C 1
ATOM 1578 O O . PRO A 1 196 ? -8.144 -0.188 -11.493 1.00 87.62 196 PRO A O 1
ATOM 1581 N N . GLN A 1 197 ? -7.523 -1.199 -9.581 1.00 92.88 197 GLN A N 1
ATOM 1582 C CA . GLN A 1 197 ? -7.894 -0.099 -8.697 1.00 92.88 197 GLN A CA 1
ATOM 1583 C C . GLN A 1 197 ? -6.740 0.280 -7.763 1.00 92.88 197 GLN A C 1
ATOM 1585 O O . GLN A 1 197 ? -6.236 -0.541 -6.995 1.00 92.88 197 GLN A O 1
ATOM 1590 N N . LYS A 1 198 ? -6.328 1.546 -7.800 1.00 94.56 198 LYS A N 1
ATOM 1591 C CA . LYS A 1 198 ? -5.229 2.103 -7.007 1.00 94.56 198 LYS A CA 1
ATOM 1592 C C . LYS A 1 198 ? -5.770 3.238 -6.147 1.00 94.56 198 LYS A C 1
ATOM 1594 O O . LYS A 1 198 ? -6.130 4.299 -6.650 1.00 94.56 198 LYS A O 1
ATOM 1599 N N . VAL A 1 199 ? -5.804 3.021 -4.837 1.00 95.94 199 VAL A N 1
ATOM 1600 C CA . VAL A 1 199 ? -6.345 3.974 -3.861 1.00 95.94 199 VAL A CA 1
ATOM 1601 C C . VAL A 1 199 ? -5.221 4.543 -3.009 1.00 95.94 199 VAL A C 1
ATOM 1603 O O . VAL A 1 199 ? -4.409 3.796 -2.459 1.00 95.94 199 VAL A O 1
ATOM 1606 N N . TRP A 1 200 ? -5.202 5.862 -2.841 1.00 94.12 200 TRP A N 1
ATOM 1607 C CA . TRP A 1 200 ? -4.302 6.528 -1.908 1.00 94.12 200 TRP A CA 1
ATOM 1608 C C . TRP A 1 200 ? -5.071 7.130 -0.738 1.00 94.12 200 TRP A C 1
ATOM 1610 O O . TRP A 1 200 ? -5.797 8.108 -0.876 1.00 94.12 200 TRP A O 1
ATOM 1620 N N . VAL A 1 201 ? -4.866 6.572 0.450 1.00 92.38 201 VAL A N 1
ATOM 1621 C CA . VAL A 1 201 ? -5.347 7.133 1.711 1.00 92.38 201 VAL A CA 1
ATOM 1622 C C . VAL A 1 201 ? -4.308 8.113 2.245 1.00 92.38 201 VAL A C 1
ATOM 1624 O O . VAL A 1 201 ? -3.165 7.736 2.526 1.00 92.38 201 VAL A O 1
ATOM 1627 N N . ARG A 1 202 ? -4.695 9.381 2.414 1.00 83.31 202 ARG A N 1
ATOM 1628 C CA . ARG A 1 202 ? -3.779 10.417 2.908 1.00 83.31 202 ARG A CA 1
ATOM 1629 C C . ARG A 1 202 ? -4.424 11.351 3.923 1.00 83.31 202 ARG A C 1
ATOM 1631 O O . ARG A 1 202 ? -5.554 11.806 3.774 1.00 83.31 202 ARG A O 1
ATOM 1638 N N . ARG A 1 203 ? -3.651 11.704 4.953 1.00 74.06 203 ARG A N 1
ATOM 1639 C CA . ARG A 1 203 ? -3.979 12.801 5.876 1.00 74.06 203 ARG A CA 1
ATOM 1640 C C . ARG A 1 203 ? -3.450 14.109 5.292 1.00 74.06 203 ARG A C 1
ATOM 1642 O O . ARG A 1 203 ? -2.274 14.180 4.949 1.00 74.06 203 ARG A O 1
ATOM 1649 N N . GLY A 1 204 ? -4.297 15.133 5.204 1.00 57.09 204 GLY A N 1
ATOM 1650 C CA . GLY A 1 204 ? -4.054 16.397 4.486 1.00 57.09 204 GLY A CA 1
ATOM 1651 C C . GLY A 1 204 ? -2.976 17.342 5.043 1.00 57.09 204 GLY A C 1
ATOM 1652 O O . GLY A 1 204 ? -3.137 18.553 4.959 1.00 57.09 204 GLY A O 1
ATOM 1653 N N . MET A 1 205 ? -1.878 16.845 5.616 1.00 51.28 205 MET A N 1
ATOM 1654 C CA . MET A 1 205 ? -0.776 17.689 6.088 1.00 51.28 205 MET A CA 1
ATOM 1655 C C . MET A 1 205 ? 0.390 17.667 5.100 1.00 51.28 205 MET A C 1
ATOM 1657 O O . MET A 1 205 ? 1.321 16.873 5.238 1.00 51.28 205 MET A O 1
ATOM 1661 N N . PHE A 1 206 ? 0.387 18.592 4.139 1.00 49.62 206 PHE A N 1
ATOM 1662 C CA . PHE A 1 206 ? 1.646 19.017 3.538 1.00 49.62 206 PHE A CA 1
ATOM 1663 C C . PHE A 1 206 ? 2.424 19.809 4.586 1.00 49.62 206 PHE A C 1
ATOM 1665 O O . PHE A 1 206 ? 1.951 20.817 5.117 1.00 49.62 206 PHE A O 1
ATOM 1672 N N . ARG A 1 207 ? 3.640 19.366 4.902 1.00 41.00 207 ARG A N 1
ATOM 1673 C CA . ARG A 1 207 ? 4.588 20.244 5.584 1.00 41.00 207 ARG A CA 1
ATOM 1674 C C . ARG A 1 207 ? 4.853 21.415 4.629 1.00 41.00 207 ARG A C 1
ATOM 1676 O O . ARG A 1 207 ? 5.097 21.170 3.448 1.00 41.00 207 ARG A O 1
ATOM 1683 N N . LYS A 1 208 ? 4.770 22.667 5.106 1.00 36.00 208 LYS A N 1
ATOM 1684 C CA . LYS A 1 208 ? 5.086 23.859 4.292 1.00 36.00 208 LYS A CA 1
ATOM 1685 C C . LYS A 1 208 ? 6.395 23.614 3.522 1.00 36.00 208 LYS A C 1
ATOM 1687 O O . LYS A 1 208 ? 7.419 23.363 4.152 1.00 36.00 208 LYS A O 1
ATOM 1692 N N . GLY A 1 209 ? 6.334 23.658 2.189 1.00 41.53 209 GLY A N 1
ATOM 1693 C CA . GLY A 1 209 ? 7.491 23.474 1.303 1.00 41.53 209 GLY A CA 1
ATOM 1694 C C . GLY A 1 209 ? 7.696 22.072 0.713 1.00 41.53 209 GLY A C 1
ATOM 1695 O O . GLY A 1 209 ? 8.714 21.855 0.066 1.00 41.53 209 GLY A O 1
ATOM 1696 N N . THR A 1 210 ? 6.781 21.114 0.902 1.00 47.41 210 THR A N 1
ATOM 1697 C CA . THR A 1 210 ? 6.846 19.804 0.223 1.00 47.41 210 THR A CA 1
ATOM 1698 C C . THR A 1 210 ? 5.641 19.627 -0.697 1.00 47.41 210 THR A C 1
ATOM 1700 O O . THR A 1 210 ? 4.536 19.407 -0.214 1.00 47.41 210 THR A O 1
ATOM 1703 N N . SER A 1 211 ? 5.842 19.715 -2.013 1.00 50.94 211 SER A N 1
ATOM 1704 C CA . SER A 1 211 ? 4.836 19.354 -3.015 1.00 50.94 211 SER A CA 1
ATOM 1705 C C . SER A 1 211 ? 4.994 17.881 -3.399 1.00 50.94 211 SER A C 1
ATOM 1707 O O . SER A 1 211 ? 6.104 17.397 -3.620 1.00 50.94 211 SER A O 1
ATOM 1709 N N . VAL A 1 212 ? 3.883 17.140 -3.460 1.00 57.31 212 VAL A N 1
ATOM 1710 C CA . VAL A 1 212 ? 3.874 15.853 -4.173 1.00 57.31 212 VAL A CA 1
ATOM 1711 C C . VAL A 1 212 ? 3.939 16.196 -5.662 1.00 57.31 212 VAL A C 1
ATOM 1713 O O . VAL A 1 212 ? 3.146 17.030 -6.102 1.00 57.31 212 VAL A O 1
ATOM 1716 N N . PRO A 1 213 ? 4.845 15.594 -6.450 1.00 60.53 213 PRO A N 1
ATOM 1717 C CA . PRO A 1 213 ? 4.810 15.750 -7.899 1.00 60.53 213 PRO A CA 1
ATOM 1718 C C . PRO A 1 213 ? 3.440 15.324 -8.440 1.00 60.53 213 PRO A C 1
ATOM 1720 O O . PRO A 1 213 ? 2.961 14.247 -8.088 1.00 60.53 213 PRO A O 1
ATOM 1723 N N . VAL A 1 214 ? 2.823 16.133 -9.306 1.00 61.09 214 VAL A N 1
ATOM 1724 C CA . VAL A 1 214 ? 1.516 15.824 -9.928 1.00 61.09 214 VAL A CA 1
ATOM 1725 C C . VAL A 1 214 ? 1.530 14.435 -10.585 1.00 61.09 214 VAL A C 1
ATOM 1727 O O . VAL A 1 214 ? 0.570 13.677 -10.468 1.00 61.09 214 VAL A O 1
ATOM 1730 N N . ASP A 1 215 ? 2.677 14.042 -11.142 1.00 63.84 215 ASP A N 1
ATOM 1731 C CA . ASP A 1 215 ? 2.918 12.723 -11.736 1.00 63.84 215 ASP A CA 1
ATOM 1732 C C . ASP A 1 215 ? 2.690 11.545 -10.779 1.00 63.84 215 ASP A C 1
ATOM 1734 O O . ASP A 1 215 ? 2.334 10.459 -11.229 1.00 63.84 215 ASP A O 1
ATOM 1738 N N . ALA A 1 216 ? 2.915 11.724 -9.473 1.00 68.88 216 ALA A N 1
ATOM 1739 C CA . ALA A 1 216 ? 2.659 10.689 -8.473 1.00 68.88 216 ALA A CA 1
ATOM 1740 C C . ALA A 1 216 ? 1.169 10.597 -8.121 1.00 68.88 216 ALA A C 1
ATOM 1742 O O . ALA A 1 216 ? 0.688 9.507 -7.821 1.00 68.88 216 ALA A O 1
ATOM 1743 N N . ILE A 1 217 ? 0.450 11.724 -8.176 1.00 73.00 217 ILE A N 1
ATOM 1744 C CA . ILE A 1 217 ? -0.993 11.780 -7.925 1.00 73.00 217 ILE A CA 1
ATOM 1745 C C . ILE A 1 217 ? -1.745 11.060 -9.046 1.00 73.00 217 ILE A C 1
ATOM 1747 O O . ILE A 1 217 ? -2.540 10.170 -8.763 1.00 73.00 217 ILE A O 1
ATOM 1751 N N . GLY A 1 218 ? -1.417 11.357 -10.307 1.00 74.75 218 GLY A N 1
ATOM 1752 C CA . GLY A 1 218 ? -2.070 10.759 -11.478 1.00 74.75 218 GLY A CA 1
ATOM 1753 C C . GLY A 1 218 ? -1.856 9.249 -11.662 1.00 74.75 218 GLY A C 1
ATOM 1754 O O . GLY A 1 218 ? -2.315 8.690 -12.652 1.00 74.75 218 GLY A O 1
ATOM 1755 N N . ARG A 1 219 ? -1.139 8.568 -10.753 1.00 82.94 219 ARG A N 1
ATOM 1756 C CA . ARG A 1 219 ? -1.035 7.096 -10.732 1.00 82.94 219 ARG A CA 1
ATOM 1757 C C . ARG A 1 219 ? -2.132 6.418 -9.920 1.00 82.94 219 ARG A C 1
ATOM 1759 O O . ARG A 1 219 ? -2.234 5.195 -9.984 1.00 82.94 219 ARG A O 1
ATOM 1766 N N . PHE A 1 220 ? -2.894 7.180 -9.146 1.00 90.12 220 PHE A N 1
ATOM 1767 C CA . PHE A 1 220 ? -4.006 6.672 -8.357 1.00 90.12 220 PHE A CA 1
ATOM 1768 C C . PHE A 1 220 ? -5.325 7.008 -9.037 1.00 90.12 220 PHE A C 1
ATOM 1770 O O . PHE A 1 220 ? -5.464 8.067 -9.642 1.00 90.12 220 PHE A O 1
ATOM 1777 N N . ASP A 1 221 ? -6.283 6.100 -8.898 1.00 90.88 221 ASP A N 1
ATOM 1778 C CA . ASP A 1 221 ? -7.630 6.261 -9.439 1.00 90.88 221 ASP A CA 1
ATOM 1779 C C . ASP A 1 221 ? -8.523 7.017 -8.440 1.00 90.88 221 ASP A C 1
ATOM 1781 O O . ASP A 1 221 ? -9.443 7.724 -8.835 1.00 90.88 221 ASP A O 1
ATOM 1785 N N . LEU A 1 222 ? -8.217 6.901 -7.140 1.00 92.31 222 LEU A N 1
ATOM 1786 C CA . LEU A 1 222 ? -8.972 7.514 -6.048 1.00 92.31 222 LEU A CA 1
ATOM 1787 C C . LEU A 1 222 ? -8.049 7.980 -4.916 1.00 92.31 222 LEU A C 1
ATOM 1789 O O . LEU A 1 222 ? -7.203 7.219 -4.431 1.00 92.31 222 LEU A O 1
ATOM 1793 N N . ILE A 1 223 ? -8.279 9.195 -4.422 1.00 90.94 223 ILE A N 1
ATOM 1794 C CA . ILE A 1 223 ? -7.673 9.709 -3.192 1.00 90.94 223 ILE A CA 1
ATOM 1795 C C . ILE A 1 223 ? -8.727 9.743 -2.090 1.00 90.94 223 ILE A C 1
ATOM 1797 O O . ILE A 1 223 ? -9.783 10.349 -2.232 1.00 90.94 223 ILE A O 1
ATOM 1801 N N . VAL A 1 224 ? -8.421 9.124 -0.953 1.00 91.44 224 VAL A N 1
ATOM 1802 C CA . VAL A 1 224 ? -9.297 9.095 0.219 1.00 91.44 224 VAL A CA 1
ATOM 1803 C C . VAL A 1 224 ? -8.722 9.964 1.329 1.00 91.44 224 VAL A C 1
ATOM 1805 O O . VAL A 1 224 ? -7.569 9.806 1.744 1.00 91.44 224 VAL A O 1
ATOM 1808 N N . HIS A 1 225 ? -9.575 10.835 1.858 1.00 89.00 225 HIS A N 1
ATOM 1809 C CA . HIS A 1 225 ? -9.291 11.775 2.931 1.00 89.00 225 HIS A CA 1
ATOM 1810 C C . HIS A 1 225 ? -10.087 11.421 4.194 1.00 89.00 225 HIS A C 1
ATOM 1812 O O . HIS A 1 225 ? -11.257 11.798 4.312 1.00 89.00 225 HIS A O 1
ATOM 1818 N N . PRO A 1 226 ? -9.482 10.720 5.172 1.00 89.00 226 PRO A N 1
ATOM 1819 C CA . PRO A 1 226 ? -10.134 10.466 6.449 1.00 89.00 226 PRO A CA 1
ATOM 1820 C C . PRO A 1 226 ? -10.307 11.757 7.261 1.00 89.00 226 PRO A C 1
ATOM 1822 O O . PRO A 1 226 ? -9.375 12.551 7.399 1.00 89.00 226 PRO A O 1
ATOM 1825 N N . GLY A 1 227 ? -11.481 11.933 7.867 1.00 81.44 227 GLY A N 1
ATOM 1826 C CA . GLY A 1 227 ? -11.847 13.093 8.694 1.00 81.44 227 GLY A CA 1
ATOM 1827 C C . GLY A 1 227 ? -11.130 13.182 10.047 1.00 81.44 227 GLY A C 1
ATOM 1828 O O . GLY A 1 227 ? -11.575 13.900 10.935 1.00 81.44 227 GLY A O 1
ATOM 1829 N N . ASP A 1 228 ? -10.049 12.423 10.238 1.00 70.50 228 ASP A N 1
ATOM 1830 C CA . ASP A 1 228 ? -9.197 12.459 11.429 1.00 70.50 228 ASP A CA 1
ATOM 1831 C C . ASP A 1 228 ? -8.044 13.481 11.310 1.00 70.50 228 ASP A C 1
ATOM 1833 O O . ASP A 1 228 ? -7.240 13.634 12.235 1.00 70.50 228 ASP A O 1
ATOM 1837 N N . ALA A 1 229 ? -7.958 14.170 10.166 1.00 60.47 229 ALA A N 1
ATOM 1838 C CA . ALA A 1 229 ? -7.055 15.281 9.901 1.00 60.47 229 ALA A CA 1
ATOM 1839 C C . ALA A 1 229 ? -7.782 16.632 10.039 1.00 60.47 229 ALA A C 1
ATOM 1841 O O . ALA A 1 229 ? -8.986 16.730 9.814 1.00 60.47 229 ALA A O 1
ATOM 1842 N N . VAL A 1 230 ? -7.038 17.684 10.400 1.00 58.31 230 VAL A N 1
ATOM 1843 C CA . VAL A 1 230 ? -7.550 19.066 10.431 1.00 58.31 230 VAL A CA 1
ATOM 1844 C C . VAL A 1 230 ? -8.138 19.416 9.052 1.00 58.31 230 VAL A C 1
ATOM 1846 O O . VAL A 1 230 ? -7.501 19.072 8.051 1.00 58.31 230 VAL A O 1
ATOM 1849 N N . PRO A 1 231 ? -9.313 20.077 8.971 1.00 51.03 231 PRO A N 1
ATOM 1850 C CA . PRO A 1 231 ? -9.911 20.474 7.700 1.00 51.03 231 PRO A CA 1
ATOM 1851 C C . PRO A 1 231 ? -8.918 21.262 6.845 1.00 51.03 231 PRO A C 1
ATOM 1853 O O . PRO A 1 231 ? -8.270 22.191 7.330 1.00 51.03 231 PRO A O 1
ATOM 1856 N N . HIS A 1 232 ? -8.788 20.880 5.577 1.00 57.78 232 HIS A N 1
ATOM 1857 C CA . HIS A 1 232 ? -7.999 21.629 4.607 1.00 57.78 232 HIS A CA 1
ATOM 1858 C C . HIS A 1 232 ? -8.849 22.770 4.028 1.00 57.78 232 HIS A C 1
ATOM 1860 O O . HIS A 1 232 ? -10.054 22.611 3.836 1.00 57.78 232 HIS A O 1
ATOM 1866 N N . ALA A 1 233 ? -8.217 23.900 3.713 1.00 49.22 233 ALA A N 1
ATOM 1867 C CA . ALA A 1 233 ? -8.694 24.753 2.629 1.00 49.22 233 ALA A CA 1
ATOM 1868 C C . ALA A 1 233 ? -8.288 24.046 1.331 1.00 49.22 233 ALA A C 1
ATOM 1870 O O . ALA A 1 233 ? -7.129 23.667 1.257 1.00 49.22 233 ALA A O 1
ATOM 1871 N N . ALA A 1 234 ? -9.216 23.805 0.396 1.00 46.66 234 ALA A N 1
ATOM 1872 C CA . ALA A 1 234 ? -9.014 23.034 -0.842 1.00 46.66 234 ALA A CA 1
ATOM 1873 C C . ALA A 1 234 ? -7.578 23.128 -1.394 1.00 46.66 234 ALA A C 1
ATOM 1875 O O . ALA A 1 234 ? -7.041 24.229 -1.522 1.00 46.66 234 ALA A O 1
ATOM 1876 N N . SER A 1 235 ? -6.946 21.989 -1.700 1.00 49.34 235 SER A N 1
ATOM 1877 C CA . SER A 1 235 ? -5.582 22.001 -2.230 1.00 49.34 235 SER A CA 1
ATOM 1878 C C . SER A 1 235 ? -5.524 22.824 -3.510 1.00 49.34 235 SER A C 1
ATOM 1880 O O . SER A 1 235 ? -6.276 22.572 -4.443 1.00 49.34 235 SER A O 1
ATOM 1882 N N . GLU A 1 236 ? -4.581 23.762 -3.562 1.00 46.09 236 GLU A N 1
ATOM 1883 C CA . GLU A 1 236 ? -4.316 24.698 -4.667 1.00 46.09 236 GLU A CA 1
ATOM 1884 C C . GLU A 1 236 ? -3.895 24.025 -5.996 1.00 46.09 236 GLU A C 1
ATOM 1886 O O . GLU A 1 236 ? -3.483 24.707 -6.930 1.00 46.09 236 GLU A O 1
ATOM 1891 N N . VAL A 1 237 ? -3.955 22.692 -6.100 1.00 52.75 237 VAL A N 1
ATOM 1892 C CA . VAL A 1 237 ? -3.477 21.931 -7.260 1.00 52.75 237 VAL A CA 1
ATOM 1893 C C . VAL A 1 237 ? -4.602 21.039 -7.778 1.00 52.75 237 VAL A C 1
ATOM 1895 O O . VAL A 1 237 ? -4.857 19.977 -7.218 1.00 52.75 237 VAL A O 1
ATOM 1898 N N . GLU A 1 238 ? -5.253 21.449 -8.868 1.00 55.91 238 GLU A N 1
ATOM 1899 C CA . GLU A 1 238 ? -6.117 20.563 -9.653 1.00 55.91 238 GLU A CA 1
ATOM 1900 C C . GLU A 1 238 ? -5.266 19.429 -10.241 1.00 55.91 238 GLU A C 1
ATOM 1902 O O . GLU A 1 238 ? -4.404 19.652 -11.090 1.00 55.91 238 GLU A O 1
ATOM 1907 N N . HIS A 1 239 ? -5.486 18.200 -9.777 1.00 67.12 239 HIS A N 1
ATOM 1908 C CA . HIS A 1 239 ? -4.782 17.010 -10.269 1.00 67.12 239 HIS A CA 1
ATOM 1909 C C . HIS A 1 239 ? -5.692 16.023 -11.014 1.00 67.12 239 HIS A C 1
ATOM 1911 O O . HIS A 1 239 ? -5.217 14.979 -11.450 1.00 67.12 239 HIS A O 1
ATOM 1917 N N . GLY A 1 240 ? -6.986 16.332 -11.167 1.00 68.12 240 GLY A N 1
ATOM 1918 C CA . GLY A 1 240 ? -7.936 15.565 -11.990 1.00 68.12 240 GLY A CA 1
ATOM 1919 C C . GLY A 1 240 ? -8.290 14.155 -11.493 1.00 68.12 240 GLY A C 1
ATOM 1920 O O . GLY A 1 240 ? -9.035 13.454 -12.167 1.00 68.12 240 GLY A O 1
ATOM 1921 N N . VAL A 1 241 ? -7.768 13.738 -10.337 1.00 81.38 241 VAL A N 1
ATOM 1922 C CA . VAL A 1 241 ? -8.072 12.451 -9.683 1.00 81.38 241 VAL A CA 1
ATOM 1923 C C . VAL A 1 241 ? -9.277 12.616 -8.761 1.00 81.38 241 VAL A C 1
ATOM 1925 O O . VAL A 1 241 ? -9.390 13.642 -8.092 1.00 81.38 241 VAL A O 1
ATOM 1928 N N . GLU A 1 242 ? -10.152 11.609 -8.711 1.00 86.38 242 GLU A N 1
ATOM 1929 C CA . GLU A 1 242 ? -11.316 11.600 -7.824 1.00 86.38 242 GLU A CA 1
ATOM 1930 C C . GLU A 1 242 ? -10.883 11.680 -6.352 1.00 86.38 242 GLU A C 1
ATOM 1932 O O . GLU A 1 242 ? -9.993 10.951 -5.904 1.00 86.38 242 GLU A O 1
ATOM 1937 N N . GLU A 1 243 ? -11.526 12.564 -5.589 1.00 86.94 243 GLU A N 1
ATOM 1938 C CA . GLU A 1 243 ? -11.294 12.718 -4.155 1.00 86.94 243 GLU A CA 1
ATOM 1939 C C . GLU A 1 243 ? -12.541 12.337 -3.358 1.00 86.94 243 GLU A C 1
ATOM 1941 O O . GLU A 1 243 ? -13.647 12.804 -3.632 1.00 86.94 243 GLU A O 1
ATOM 1946 N N . LEU A 1 244 ? -12.348 11.528 -2.317 1.00 88.62 244 LEU A N 1
ATOM 1947 C CA . LEU A 1 244 ? -13.405 11.091 -1.415 1.00 88.62 244 LEU A CA 1
ATOM 1948 C C . LEU A 1 244 ? -13.059 11.432 0.034 1.00 88.62 244 LEU A C 1
ATOM 1950 O O . LEU A 1 244 ? -12.098 10.919 0.610 1.00 88.62 244 LEU A O 1
ATOM 195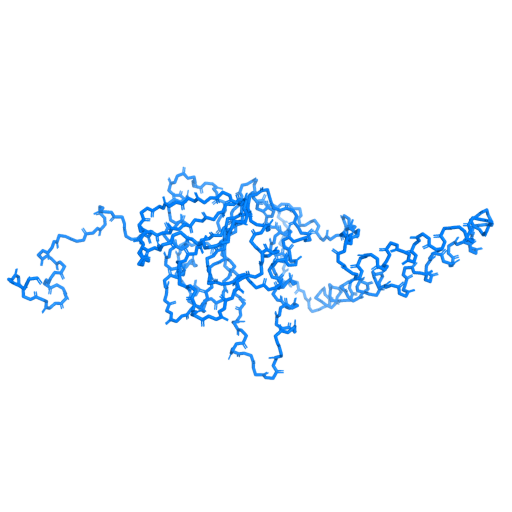4 N N . HIS A 1 245 ? -13.901 12.247 0.662 1.00 88.62 245 HIS A N 1
ATOM 1955 C CA . HIS A 1 245 ? -13.831 12.515 2.094 1.00 88.62 245 HIS A CA 1
ATOM 1956 C C . HIS A 1 245 ? -14.666 11.497 2.869 1.00 88.62 245 HIS A C 1
ATOM 1958 O O . HIS A 1 245 ? -15.853 11.319 2.599 1.00 88.62 245 HIS A O 1
ATOM 1964 N N . VAL A 1 246 ? -14.053 10.846 3.857 1.00 90.44 246 VAL A N 1
ATOM 1965 C CA . VAL A 1 246 ? -14.704 9.810 4.673 1.00 90.44 246 VAL A CA 1
ATOM 1966 C C . VAL A 1 246 ? -14.621 10.143 6.161 1.00 90.44 246 VAL A C 1
ATOM 1968 O O . VAL A 1 246 ? -13.705 10.857 6.581 1.00 90.44 246 VAL A O 1
ATOM 1971 N N . PRO A 1 247 ? -15.528 9.613 7.001 1.00 89.38 247 PRO A N 1
ATOM 1972 C CA . PRO A 1 247 ? -15.369 9.683 8.448 1.00 89.38 247 PRO A CA 1
ATOM 1973 C C . PRO A 1 247 ? -14.021 9.098 8.916 1.00 89.38 247 PRO A C 1
ATOM 1975 O O . PRO A 1 247 ? -13.399 8.311 8.197 1.00 89.38 247 PRO A O 1
ATOM 1978 N N . PRO A 1 248 ? -13.556 9.441 10.131 1.00 88.56 248 PRO A N 1
ATOM 1979 C CA . PRO A 1 248 ? -12.373 8.829 10.726 1.00 88.56 248 PRO A CA 1
ATOM 1980 C C . PRO A 1 248 ? -12.385 7.298 10.629 1.00 88.56 248 PRO A C 1
ATOM 1982 O O . PRO A 1 248 ? -13.342 6.639 11.032 1.00 88.56 248 PRO A O 1
ATOM 1985 N N . MET A 1 249 ? -11.291 6.723 10.133 1.00 90.56 249 MET A N 1
ATOM 1986 C CA . MET A 1 249 ? -11.129 5.272 10.043 1.00 90.56 249 MET A CA 1
ATOM 1987 C C . MET A 1 249 ? -10.680 4.717 11.400 1.00 90.56 249 MET A C 1
ATOM 1989 O O . MET A 1 249 ? -9.488 4.682 11.712 1.00 90.56 249 MET A O 1
ATOM 1993 N N . LEU A 1 250 ? -11.642 4.318 12.232 1.00 90.19 250 LEU A N 1
ATOM 1994 C CA . LEU A 1 250 ? -11.395 3.822 13.588 1.00 90.19 250 LEU A CA 1
ATOM 1995 C C . LEU A 1 250 ? -11.233 2.299 13.619 1.00 90.19 250 LEU A C 1
ATOM 1997 O O . LEU A 1 250 ? -11.984 1.569 12.974 1.00 90.19 250 LEU A O 1
ATOM 2001 N N . LEU A 1 251 ? -10.279 1.808 14.415 1.00 89.88 251 LEU A N 1
ATOM 2002 C CA . LEU A 1 251 ? -10.036 0.370 14.570 1.00 89.88 251 LEU A CA 1
ATOM 2003 C C . LEU A 1 251 ? -11.181 -0.363 15.276 1.00 89.88 251 LEU A C 1
ATOM 2005 O O . LEU A 1 251 ? -11.511 -1.484 14.897 1.00 89.88 251 LEU A O 1
ATOM 2009 N N . ILE A 1 252 ? -11.746 0.274 16.296 1.00 89.12 252 ILE A N 1
ATOM 2010 C CA . ILE A 1 252 ? -12.779 -0.291 17.160 1.00 89.12 252 ILE A CA 1
ATOM 2011 C C . ILE A 1 252 ? -14.142 0.057 16.562 1.00 89.12 252 ILE A C 1
ATOM 2013 O O . ILE A 1 252 ? -14.389 1.223 16.233 1.00 89.12 252 ILE A O 1
ATOM 2017 N N . ASP A 1 253 ? -15.005 -0.942 16.396 1.00 86.00 253 ASP A N 1
ATOM 2018 C CA . ASP A 1 253 ? -16.398 -0.708 16.012 1.00 86.00 253 ASP A CA 1
ATOM 2019 C C . ASP A 1 253 ? -17.171 -0.049 17.170 1.00 86.00 253 ASP A C 1
ATOM 2021 O O . ASP A 1 253 ? -16.848 -0.298 18.330 1.00 86.00 253 ASP A O 1
ATOM 2025 N N . PRO A 1 254 ? -18.215 0.763 16.911 1.00 84.69 254 PRO A N 1
ATOM 2026 C CA . PRO A 1 254 ? -19.021 1.378 17.973 1.00 84.69 254 PRO A CA 1
ATOM 2027 C C . PRO A 1 254 ? -19.518 0.381 19.028 1.00 84.69 254 PRO A C 1
ATOM 2029 O O . PRO A 1 254 ? -19.604 0.709 20.205 1.00 84.69 254 PRO A O 1
ATOM 2032 N N . GLU A 1 255 ? -19.783 -0.853 18.606 1.00 87.12 255 GLU A N 1
ATOM 2033 C CA . GLU A 1 255 ? -20.288 -1.943 19.446 1.00 87.12 255 GLU A CA 1
ATOM 2034 C C . GLU A 1 255 ? -19.197 -2.584 20.320 1.00 87.12 255 GLU A C 1
ATOM 2036 O O . GLU A 1 255 ? -19.483 -3.170 21.360 1.00 87.12 255 GLU A O 1
ATOM 2041 N N . GLU A 1 256 ? -17.930 -2.434 19.929 1.00 88.25 256 GLU A N 1
ATOM 2042 C CA . GLU A 1 256 ? -16.757 -2.865 20.696 1.00 88.25 256 GLU A CA 1
ATOM 2043 C C . GLU A 1 256 ? -16.305 -1.789 21.704 1.00 88.25 256 GLU A C 1
ATOM 2045 O O . GLU A 1 256 ? -15.452 -2.045 22.560 1.00 88.25 256 GLU A O 1
ATOM 2050 N N . MET A 1 257 ? -16.849 -0.568 21.611 1.00 89.50 257 MET A N 1
ATOM 2051 C CA . MET A 1 257 ? -16.484 0.526 22.505 1.00 89.50 257 MET A CA 1
ATOM 2052 C C . MET A 1 257 ? -17.033 0.288 23.911 1.00 89.50 257 MET A C 1
ATOM 2054 O O . MET A 1 257 ? -18.207 -0.010 24.122 1.00 89.50 257 MET A O 1
ATOM 2058 N N . TRP A 1 258 ? -16.184 0.487 24.918 1.00 89.25 258 TRP A N 1
ATOM 2059 C CA . TRP A 1 258 ? -16.644 0.479 26.301 1.00 89.25 258 TRP A CA 1
ATOM 2060 C C . TRP A 1 258 ? -17.562 1.665 26.586 1.00 89.25 258 TRP A C 1
ATOM 2062 O O . TRP A 1 258 ? -17.317 2.787 26.139 1.00 89.25 258 TRP A O 1
ATOM 2072 N N . ALA A 1 259 ? -18.557 1.435 27.445 1.00 91.19 259 ALA A N 1
ATOM 2073 C CA . ALA A 1 259 ? -19.331 2.513 28.043 1.00 91.19 259 ALA A CA 1
ATOM 2074 C C . ALA A 1 259 ? -18.402 3.543 28.712 1.00 91.19 259 ALA A C 1
ATOM 2076 O O . ALA A 1 259 ? -17.384 3.181 29.315 1.00 91.19 259 ALA A O 1
ATOM 2077 N N . ARG A 1 260 ? -18.774 4.829 28.641 1.00 89.62 260 ARG A N 1
ATOM 2078 C CA . ARG A 1 260 ? -17.966 5.964 29.131 1.00 89.62 260 ARG A CA 1
ATOM 2079 C C . ARG A 1 260 ? -17.477 5.759 30.566 1.00 89.62 260 ARG A C 1
ATOM 2081 O O . ARG A 1 260 ? -16.316 6.028 30.865 1.00 89.62 260 ARG A O 1
ATOM 2088 N N . GLU A 1 261 ? -18.344 5.253 31.437 1.00 91.75 261 GLU A N 1
ATOM 2089 C CA . GLU A 1 261 ? -18.030 4.983 32.842 1.00 91.75 261 GLU A CA 1
ATOM 2090 C C . GLU A 1 261 ? -16.944 3.913 33.004 1.00 91.75 261 GLU A C 1
ATOM 2092 O O . GLU A 1 261 ? -15.984 4.103 33.757 1.00 91.75 261 GLU A O 1
ATOM 2097 N N . THR A 1 262 ? -17.062 2.809 32.262 1.00 92.19 262 THR A N 1
ATOM 2098 C CA . THR A 1 262 ? -16.098 1.701 32.253 1.00 92.19 262 THR A CA 1
ATOM 2099 C C . THR A 1 262 ? -14.758 2.139 31.676 1.00 92.19 262 THR A C 1
ATOM 2101 O O . THR A 1 262 ? -13.714 1.855 32.268 1.00 92.19 262 THR A O 1
ATOM 2104 N N . ALA A 1 263 ? -14.776 2.877 30.561 1.00 92.00 263 ALA A N 1
ATOM 2105 C CA . ALA A 1 263 ? -13.572 3.422 29.943 1.00 92.00 263 ALA A CA 1
ATOM 2106 C C . ALA A 1 263 ? -12.817 4.343 30.910 1.00 92.00 263 ALA A C 1
ATOM 2108 O O . ALA A 1 263 ? -11.624 4.154 31.138 1.00 92.00 263 ALA A O 1
ATOM 2109 N N . ARG A 1 264 ? -13.523 5.276 31.560 1.00 91.88 264 ARG A N 1
ATOM 2110 C CA . ARG A 1 264 ? -12.939 6.181 32.562 1.00 91.88 264 ARG A CA 1
ATOM 2111 C C . ARG A 1 264 ? -12.341 5.437 33.746 1.00 91.88 264 ARG A C 1
ATOM 2113 O O . ARG A 1 264 ? -11.212 5.724 34.131 1.00 91.88 264 ARG A O 1
ATOM 2120 N N . ARG A 1 265 ? -13.054 4.436 34.273 1.00 93.12 265 ARG A N 1
ATOM 2121 C CA . ARG A 1 265 ? -12.561 3.607 35.380 1.00 93.12 265 ARG A CA 1
ATOM 2122 C C . ARG A 1 265 ? -11.255 2.901 35.015 1.00 93.12 265 ARG A C 1
ATOM 2124 O O . ARG A 1 265 ? -10.330 2.902 35.817 1.00 93.12 265 ARG A O 1
ATOM 2131 N N . ARG A 1 266 ? -11.161 2.334 33.806 1.00 92.12 266 ARG A N 1
ATOM 2132 C CA . ARG A 1 266 ? -9.948 1.647 33.328 1.00 92.12 266 ARG A CA 1
ATOM 2133 C C . ARG A 1 266 ? -8.791 2.595 33.024 1.00 92.12 266 ARG A C 1
ATOM 2135 O O . ARG A 1 266 ? -7.644 2.217 33.222 1.00 92.12 266 ARG A O 1
ATOM 2142 N N . LEU A 1 267 ? -9.087 3.808 32.568 1.00 92.38 267 LEU A N 1
ATOM 2143 C CA . LEU A 1 267 ? -8.086 4.837 32.279 1.00 92.38 267 LEU A CA 1
ATOM 2144 C C . LEU A 1 267 ? -7.658 5.638 33.522 1.00 92.38 267 LEU A C 1
ATOM 2146 O O . LEU A 1 267 ? -6.806 6.513 33.405 1.00 92.38 267 LEU A O 1
ATOM 2150 N N . GLY A 1 268 ? -8.248 5.383 34.696 1.00 93.00 268 GLY A N 1
ATOM 2151 C CA . GLY A 1 268 ? -7.981 6.161 35.911 1.00 93.00 268 GLY A CA 1
ATOM 2152 C C . GLY A 1 268 ? -8.499 7.604 35.846 1.00 93.00 268 GLY A C 1
ATOM 2153 O O . GLY A 1 268 ? -8.027 8.465 36.583 1.00 93.00 268 GLY A O 1
ATOM 2154 N N . VAL A 1 269 ? -9.461 7.884 34.962 1.00 93.06 269 VAL A N 1
ATOM 2155 C CA . VAL A 1 269 ? -10.042 9.218 34.773 1.00 93.06 269 VAL A CA 1
ATOM 2156 C C . VAL A 1 269 ? -11.255 9.383 35.700 1.00 93.06 269 VAL A C 1
ATOM 2158 O O . VAL A 1 269 ? -12.130 8.511 35.707 1.00 93.06 269 VAL A O 1
ATOM 2161 N N . PRO A 1 270 ? -11.370 10.490 36.459 1.00 92.31 270 PRO A N 1
ATOM 2162 C CA . PRO A 1 270 ? -12.541 10.752 37.292 1.00 92.31 270 PRO A CA 1
ATOM 2163 C C . PRO A 1 270 ? -13.853 10.738 36.495 1.00 92.31 270 PRO A C 1
ATOM 2165 O O . PRO A 1 270 ? -13.926 11.235 35.369 1.00 92.31 270 PRO A O 1
ATOM 2168 N N . GLN A 1 271 ? -14.932 10.223 37.091 1.00 88.38 271 GLN A N 1
ATOM 2169 C CA . GLN A 1 271 ? -16.241 10.144 36.419 1.00 88.38 271 GLN A CA 1
ATOM 2170 C C . GLN A 1 271 ? -16.856 11.520 36.118 1.00 88.38 271 GLN A C 1
ATOM 2172 O O . GLN A 1 271 ? -17.706 11.659 35.240 1.00 88.38 271 GLN A O 1
ATOM 2177 N N . ASN A 1 272 ? -16.380 12.554 36.797 1.00 89.12 272 ASN A N 1
ATOM 2178 C CA . ASN A 1 272 ? -16.770 13.947 36.626 1.00 89.12 272 ASN A CA 1
ATOM 2179 C C . ASN A 1 272 ? -15.770 14.774 35.792 1.00 89.12 272 ASN A C 1
ATOM 2181 O O . ASN A 1 272 ? -15.983 15.974 35.636 1.00 89.12 272 ASN A O 1
ATOM 2185 N N . ALA A 1 273 ? -14.698 14.176 35.252 1.00 80.62 273 ALA A N 1
ATOM 2186 C CA . ALA A 1 273 ? -13.766 14.893 34.379 1.00 80.62 273 ALA A CA 1
ATOM 2187 C C . ALA A 1 273 ? -14.482 15.350 33.094 1.00 80.62 273 ALA A C 1
ATOM 2189 O O . ALA A 1 273 ? -15.194 14.545 32.484 1.00 80.62 273 ALA A O 1
ATOM 2190 N N . ARG A 1 274 ? -14.326 16.625 32.714 1.00 69.06 274 ARG A N 1
ATOM 2191 C CA . ARG A 1 274 ? -14.945 17.197 31.506 1.00 69.06 274 ARG A CA 1
ATOM 2192 C C . ARG A 1 274 ? -14.368 16.570 30.243 1.00 69.06 274 ARG A C 1
ATOM 2194 O O . ARG A 1 274 ? -13.127 16.542 30.134 1.00 69.06 274 ARG A O 1
#